Protein AF-A0A972Z3P6-F1 (afdb_monomer)

Nearest PDB structures (foldseek):
  1chm-assembly1_B  TM=3.250E-01  e=3.368E+00  Pseudomonas putida

Radius of gyration: 23.88 Å; Cα contacts (8 Å, |Δi|>4): 661; chains: 1; bounding box: 55×68×72 Å

Structure (mmCIF, N/CA/C/O backbone):
data_AF-A0A972Z3P6-F1
#
_entry.id   AF-A0A972Z3P6-F1
#
loop_
_atom_site.group_PDB
_atom_site.id
_atom_site.type_symbol
_atom_site.label_atom_id
_atom_site.label_alt_id
_atom_site.label_comp_id
_atom_site.label_asym_id
_atom_site.label_entity_id
_atom_site.label_seq_id
_atom_site.pdbx_PDB_ins_code
_atom_site.Cartn_x
_atom_site.Cartn_y
_atom_site.Cartn_z
_atom_site.occupancy
_atom_site.B_iso_or_equiv
_atom_site.auth_seq_id
_atom_site.auth_comp_id
_atom_site.auth_asym_id
_atom_site.auth_atom_id
_atom_site.pdbx_PDB_model_num
ATOM 1 N N . MET A 1 1 ? 24.951 43.234 -1.289 1.00 39.91 1 MET A N 1
ATOM 2 C CA . MET A 1 1 ? 24.750 41.964 -0.562 1.00 39.91 1 MET A CA 1
ATOM 3 C C . MET A 1 1 ? 23.882 41.094 -1.452 1.00 39.91 1 MET A C 1
ATOM 5 O O . MET A 1 1 ? 22.664 41.171 -1.379 1.00 39.91 1 MET A O 1
ATOM 9 N N . ALA A 1 2 ? 24.522 40.443 -2.424 1.00 40.62 2 ALA A N 1
ATOM 10 C CA . ALA A 1 2 ? 23.863 39.602 -3.417 1.00 40.62 2 ALA A CA 1
ATOM 11 C C . ALA A 1 2 ? 23.474 38.277 -2.754 1.00 40.62 2 ALA A C 1
ATOM 13 O O . ALA A 1 2 ? 24.270 37.720 -2.001 1.00 40.62 2 ALA A O 1
ATOM 14 N N . GLY A 1 3 ? 22.236 37.842 -2.977 1.00 42.50 3 GLY A N 1
ATOM 15 C CA . GLY A 1 3 ? 21.664 36.662 -2.341 1.00 42.50 3 GLY A CA 1
ATOM 16 C C . GLY A 1 3 ? 22.318 35.369 -2.820 1.00 42.50 3 GLY A C 1
ATOM 17 O O . GLY A 1 3 ? 22.454 35.136 -4.018 1.00 42.50 3 GLY A O 1
ATOM 18 N N . GLU A 1 4 ? 22.683 34.517 -1.869 1.00 49.44 4 GLU A N 1
ATOM 19 C CA . GLU A 1 4 ? 23.039 33.122 -2.107 1.00 49.44 4 GLU A CA 1
ATOM 20 C C . GLU A 1 4 ? 21.798 32.319 -2.522 1.00 49.44 4 GLU A C 1
ATOM 22 O O . GLU A 1 4 ? 20.982 31.945 -1.681 1.00 49.44 4 GLU A O 1
ATOM 27 N N . ARG A 1 5 ? 21.676 32.022 -3.821 1.00 56.81 5 ARG A N 1
ATOM 28 C CA . ARG A 1 5 ? 21.209 30.725 -4.360 1.00 56.81 5 ARG A CA 1
ATOM 29 C C . ARG A 1 5 ? 21.936 30.496 -5.694 1.00 56.81 5 ARG A C 1
ATOM 31 O O . ARG A 1 5 ? 21.814 31.367 -6.555 1.00 56.81 5 ARG A O 1
ATOM 38 N N . PRO A 1 6 ? 22.747 29.417 -5.842 1.00 51.25 6 PRO A N 1
ATOM 39 C CA . PRO A 1 6 ? 22.268 28.218 -6.559 1.00 51.25 6 PRO A CA 1
ATOM 40 C C . PRO A 1 6 ? 22.951 26.860 -6.192 1.00 51.25 6 PRO A C 1
ATOM 42 O O . PRO A 1 6 ? 23.085 25.995 -7.048 1.00 51.25 6 PRO A O 1
ATOM 45 N N . GLN A 1 7 ? 23.376 26.598 -4.947 1.00 54.03 7 GLN A N 1
ATOM 46 C CA . GLN A 1 7 ? 24.072 25.324 -4.619 1.00 54.03 7 GLN A CA 1
ATOM 47 C C . GLN A 1 7 ? 23.210 24.045 -4.728 1.00 54.03 7 GLN A C 1
ATOM 49 O O . GLN A 1 7 ? 23.734 22.965 -5.001 1.00 54.03 7 GLN A O 1
ATOM 54 N N . LEU A 1 8 ? 21.892 24.139 -4.515 1.00 55.03 8 LEU A N 1
ATOM 55 C CA . LEU A 1 8 ? 20.990 22.976 -4.572 1.00 55.03 8 LEU A CA 1
ATOM 56 C C . LEU A 1 8 ? 20.779 22.459 -6.007 1.00 55.03 8 LEU A C 1
ATOM 58 O O . LEU A 1 8 ? 20.673 21.251 -6.209 1.00 55.03 8 LEU A O 1
ATOM 62 N N . ASP A 1 9 ? 20.774 23.359 -6.991 1.00 66.88 9 ASP A N 1
ATOM 63 C CA . ASP A 1 9 ? 20.541 23.039 -8.405 1.00 66.88 9 ASP A CA 1
ATOM 64 C C . ASP A 1 9 ? 21.767 22.360 -9.046 1.00 66.88 9 ASP A C 1
ATOM 66 O O . ASP A 1 9 ? 21.655 21.363 -9.765 1.00 66.88 9 ASP A O 1
ATOM 70 N N . GLU A 1 10 ? 22.975 22.805 -8.680 1.00 76.50 10 GLU A N 1
ATOM 71 C CA . GLU A 1 10 ? 24.223 22.159 -9.106 1.00 76.50 10 GLU A CA 1
ATOM 72 C C . GLU A 1 10 ? 24.371 20.738 -8.546 1.00 76.50 10 GLU A C 1
ATOM 74 O O . GLU A 1 10 ? 24.819 19.837 -9.257 1.00 76.50 10 GLU A O 1
ATOM 79 N N . SER A 1 11 ? 23.973 20.513 -7.289 1.00 77.38 11 SER A N 1
ATOM 80 C CA . SER A 1 11 ? 24.024 19.189 -6.657 1.00 77.38 11 SER A CA 1
ATOM 81 C C . SER A 1 11 ? 23.070 18.198 -7.334 1.00 77.38 11 SER A C 1
ATOM 83 O O . SER A 1 11 ? 23.480 17.090 -7.692 1.00 77.38 11 SER A O 1
ATOM 85 N N . ALA A 1 12 ? 21.825 18.615 -7.589 1.00 76.75 12 ALA A N 1
ATOM 86 C CA . ALA A 1 12 ? 20.836 17.806 -8.302 1.00 76.75 12 ALA A CA 1
ATOM 87 C C . ALA A 1 12 ? 21.285 17.498 -9.741 1.00 76.75 12 ALA A C 1
ATOM 89 O O . ALA A 1 12 ? 21.251 16.345 -10.175 1.00 76.75 12 ALA A O 1
ATOM 90 N N . THR A 1 13 ? 21.807 18.503 -10.449 1.00 81.88 13 THR A N 1
ATOM 91 C CA . THR A 1 13 ? 22.342 18.340 -11.807 1.00 81.88 13 THR A CA 1
ATOM 92 C C . THR A 1 13 ? 23.542 17.388 -11.835 1.00 81.88 13 THR A C 1
ATOM 94 O O . THR A 1 13 ? 23.641 16.526 -12.711 1.00 81.88 13 THR A O 1
ATOM 97 N N . ARG A 1 14 ? 24.460 17.499 -10.867 1.00 85.69 14 ARG A N 1
ATOM 98 C CA . ARG A 1 14 ? 25.614 16.596 -10.745 1.00 85.69 14 ARG A CA 1
ATOM 99 C C . ARG A 1 14 ? 25.174 15.163 -10.463 1.00 85.69 14 ARG A C 1
ATOM 101 O O . ARG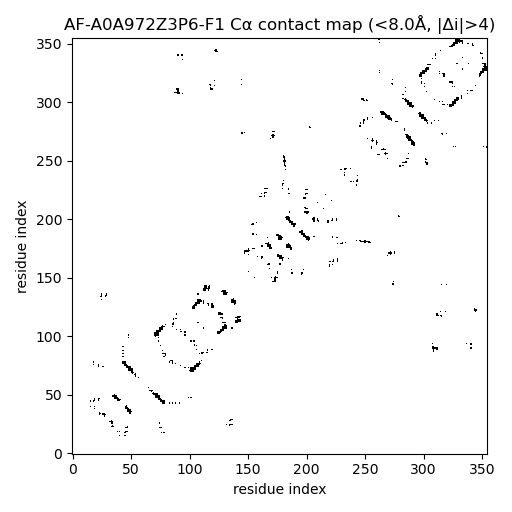 A 1 14 ? 25.709 14.245 -11.078 1.00 85.69 14 ARG A O 1
ATOM 108 N N . ARG A 1 15 ? 24.207 14.973 -9.563 1.00 85.00 15 ARG A N 1
ATOM 109 C CA . ARG A 1 15 ? 23.636 13.660 -9.244 1.00 85.00 15 ARG A CA 1
ATOM 110 C C . ARG A 1 15 ? 23.042 12.998 -10.485 1.00 85.00 15 ARG A C 1
ATOM 112 O O . ARG A 1 15 ? 23.411 11.869 -10.787 1.00 85.00 15 ARG A O 1
ATOM 119 N N . ALA A 1 16 ? 22.194 13.712 -11.224 1.00 83.94 16 ALA A N 1
ATOM 120 C CA . ALA A 1 16 ? 21.568 13.189 -12.436 1.00 83.94 16 ALA A CA 1
ATOM 121 C C . ALA A 1 16 ? 22.610 12.710 -13.464 1.00 83.94 16 ALA A C 1
ATOM 123 O O . ALA A 1 16 ? 22.478 11.620 -14.011 1.00 83.94 16 ALA A O 1
ATOM 124 N N . ARG A 1 17 ? 23.698 13.472 -13.663 1.00 86.75 17 ARG A N 1
ATOM 125 C CA . ARG A 1 17 ? 24.808 13.073 -14.551 1.00 86.75 17 ARG A CA 1
ATOM 126 C C . ARG A 1 17 ? 25.548 11.822 -14.073 1.00 86.75 17 ARG A C 1
ATOM 128 O O . ARG A 1 17 ? 25.978 11.026 -14.899 1.00 86.75 17 ARG A O 1
ATOM 135 N N . LEU A 1 18 ? 25.730 11.655 -12.761 1.00 89.94 18 LEU A N 1
ATOM 136 C CA . LEU A 1 18 ? 26.384 10.466 -12.204 1.00 89.94 18 LEU A CA 1
ATOM 137 C C . LEU A 1 18 ? 25.518 9.216 -12.373 1.00 89.94 18 LEU A C 1
ATOM 139 O O . LEU A 1 18 ? 26.041 8.179 -12.770 1.00 89.94 18 LEU A O 1
ATOM 143 N N . LEU A 1 19 ? 24.213 9.324 -12.118 1.00 89.31 19 LEU A N 1
ATOM 144 C CA . LEU A 1 19 ? 23.270 8.216 -12.296 1.00 89.31 19 LEU A CA 1
ATOM 145 C C . LEU A 1 19 ? 23.137 7.816 -13.764 1.00 89.31 19 LEU A C 1
ATOM 147 O O . LEU A 1 19 ? 23.122 6.629 -14.065 1.00 89.31 19 LEU A O 1
ATOM 151 N N . ASP A 1 20 ? 23.113 8.789 -14.676 1.00 89.12 20 ASP A N 1
ATOM 152 C CA . ASP A 1 20 ? 23.155 8.534 -16.118 1.00 89.12 20 ASP A CA 1
ATOM 153 C C . ASP A 1 20 ? 24.418 7.758 -16.525 1.00 89.12 20 ASP A C 1
ATOM 155 O O . ASP A 1 20 ? 24.330 6.711 -17.167 1.00 89.12 20 ASP A O 1
ATOM 159 N N . ALA A 1 21 ? 25.597 8.225 -16.098 1.00 90.50 21 ALA A N 1
ATOM 160 C CA . ALA A 1 21 ? 26.860 7.555 -16.398 1.00 90.50 21 ALA A CA 1
ATOM 161 C C . ALA A 1 21 ? 26.919 6.135 -15.807 1.00 90.50 21 ALA A C 1
ATOM 163 O O . ALA A 1 21 ? 27.392 5.210 -16.469 1.00 90.50 21 ALA A O 1
ATOM 164 N N . GLN A 1 22 ? 26.419 5.953 -14.581 1.00 91.38 22 GLN A N 1
ATOM 165 C CA . GLN A 1 22 ? 26.345 4.650 -13.925 1.00 91.38 22 GLN A CA 1
ATOM 166 C C . GLN A 1 22 ? 25.412 3.696 -14.676 1.00 91.38 22 GLN A C 1
ATOM 168 O O . GLN A 1 22 ? 25.817 2.580 -14.995 1.00 91.38 22 GLN A O 1
ATOM 173 N N . LEU A 1 23 ? 24.192 4.139 -14.990 1.00 91.69 23 LEU A N 1
ATOM 174 C CA . LEU A 1 23 ? 23.200 3.345 -15.710 1.00 91.69 23 LEU A CA 1
ATOM 175 C C . LEU A 1 23 ? 23.741 2.894 -17.070 1.00 91.69 23 LEU A C 1
ATOM 177 O O . LEU A 1 23 ? 23.714 1.707 -17.378 1.00 91.69 23 LEU A O 1
ATOM 181 N N . ARG A 1 24 ? 24.329 3.807 -17.852 1.00 90.25 24 ARG A N 1
ATOM 182 C CA . ARG A 1 24 ? 24.949 3.461 -19.141 1.00 90.25 24 ARG A CA 1
ATOM 183 C C . ARG A 1 24 ? 26.094 2.473 -18.993 1.00 90.25 24 ARG A C 1
ATOM 185 O O . ARG A 1 24 ? 26.209 1.565 -19.811 1.00 90.25 24 ARG A O 1
ATOM 192 N N . GLY A 1 25 ? 26.932 2.644 -17.971 1.00 91.12 25 GLY A N 1
ATOM 193 C CA . GLY A 1 25 ? 28.027 1.724 -17.678 1.00 91.12 25 GLY A CA 1
ATOM 194 C C . GLY A 1 25 ? 27.530 0.303 -17.408 1.00 91.12 25 GLY A C 1
ATOM 195 O O . GLY A 1 25 ? 28.040 -0.633 -18.015 1.00 91.12 25 GLY A O 1
ATOM 196 N N . LEU A 1 26 ? 26.503 0.162 -16.565 1.00 92.62 26 LEU A N 1
ATOM 197 C CA . LEU A 1 26 ? 25.895 -1.128 -16.224 1.00 92.62 26 LEU A CA 1
ATOM 198 C C . LEU A 1 26 ? 25.229 -1.792 -17.434 1.00 92.62 26 LEU A C 1
ATOM 200 O O . LEU A 1 26 ? 25.481 -2.964 -17.695 1.00 92.62 26 LEU A O 1
ATOM 204 N N . ILE A 1 27 ? 24.439 -1.041 -18.210 1.00 90.88 27 ILE A N 1
ATOM 205 C CA . ILE A 1 27 ? 23.803 -1.567 -19.428 1.00 90.88 27 ILE A CA 1
ATOM 206 C C . ILE A 1 27 ? 24.867 -2.023 -20.430 1.00 90.88 27 ILE A C 1
ATOM 208 O O . ILE A 1 27 ? 24.743 -3.097 -21.018 1.00 90.88 27 ILE A O 1
ATOM 212 N N . SER A 1 28 ? 25.911 -1.211 -20.629 1.00 89.62 28 SER A N 1
ATOM 213 C CA . SER A 1 28 ? 26.935 -1.508 -21.632 1.00 89.62 28 SER A CA 1
ATOM 214 C C . SER A 1 28 ? 27.719 -2.770 -21.290 1.00 89.62 28 SER A C 1
ATOM 216 O O . SER A 1 28 ? 28.002 -3.574 -22.174 1.00 89.62 28 SER A O 1
ATOM 218 N N . GLU A 1 29 ? 28.053 -2.954 -20.010 1.00 90.56 29 GLU A N 1
ATOM 219 C CA . GLU A 1 29 ? 28.710 -4.171 -19.534 1.00 90.56 29 GLU A CA 1
ATOM 220 C C . GLU A 1 29 ? 27.790 -5.387 -19.696 1.00 90.56 29 GLU A C 1
ATOM 222 O O . GLU A 1 29 ? 28.199 -6.396 -20.262 1.00 90.56 29 GLU A O 1
ATOM 227 N N . HIS A 1 30 ? 26.526 -5.264 -19.278 1.00 89.75 30 HIS A N 1
ATOM 228 C CA . HIS A 1 30 ? 25.556 -6.355 -19.324 1.00 89.75 30 HIS A CA 1
ATOM 229 C C . HIS A 1 30 ? 25.253 -6.831 -20.755 1.00 89.75 30 HIS A C 1
ATOM 231 O O . HIS A 1 30 ? 25.181 -8.033 -21.001 1.00 89.75 30 HIS A O 1
ATOM 237 N N . ARG A 1 31 ? 25.118 -5.911 -21.723 1.00 85.62 31 ARG A N 1
ATOM 238 C CA . ARG A 1 31 ? 24.868 -6.258 -23.138 1.00 85.62 31 ARG A CA 1
ATOM 239 C C . ARG A 1 31 ? 26.145 -6.566 -23.930 1.00 85.62 31 ARG A C 1
ATOM 241 O O . ARG A 1 31 ? 26.072 -7.128 -25.025 1.00 85.62 31 ARG A O 1
ATOM 248 N N . GLY A 1 32 ? 27.311 -6.178 -23.411 1.00 84.00 32 GLY A N 1
ATOM 249 C CA . GLY A 1 32 ? 28.595 -6.258 -24.111 1.00 84.00 32 GLY A CA 1
ATOM 250 C C . GLY A 1 32 ? 28.754 -5.255 -25.265 1.00 84.00 32 GLY A C 1
ATOM 251 O O . GLY A 1 32 ? 29.670 -5.404 -26.073 1.00 84.00 32 GLY A O 1
ATOM 252 N N . VAL A 1 33 ? 27.877 -4.248 -25.366 1.00 82.00 33 VAL A N 1
ATOM 253 C CA . VAL A 1 33 ? 27.903 -3.187 -26.392 1.00 82.00 33 VAL A CA 1
ATOM 254 C C . VAL A 1 33 ? 27.601 -1.821 -25.765 1.00 82.00 33 VAL A C 1
ATOM 256 O O . VAL A 1 33 ? 26.836 -1.765 -24.806 1.00 82.00 33 VAL A O 1
ATOM 259 N N . PRO A 1 34 ? 28.163 -0.705 -26.270 1.00 80.81 34 PRO A N 1
ATOM 260 C CA . PRO A 1 34 ? 27.902 0.621 -25.709 1.00 80.81 34 PRO A CA 1
ATOM 261 C C . PRO A 1 34 ? 26.415 1.008 -25.728 1.00 80.81 34 PRO A C 1
ATOM 263 O O . PRO A 1 34 ? 25.757 0.957 -26.764 1.00 80.81 34 PRO A O 1
ATOM 266 N N . ALA A 1 35 ? 25.897 1.470 -24.590 1.00 81.38 35 ALA A N 1
ATOM 267 C CA . ALA A 1 35 ? 24.542 2.001 -24.461 1.00 81.38 35 ALA A CA 1
ATOM 268 C C . ALA A 1 35 ? 24.465 3.467 -24.940 1.00 81.38 35 ALA A C 1
ATOM 270 O O . ALA A 1 35 ? 24.381 4.412 -24.143 1.00 81.38 35 ALA A O 1
ATOM 271 N N . GLU A 1 36 ? 24.501 3.668 -26.259 1.00 70.12 36 GLU A N 1
ATOM 272 C CA . GLU A 1 36 ? 24.372 4.981 -26.912 1.00 70.12 36 GLU A CA 1
ATOM 273 C C . GLU A 1 36 ? 22.898 5.357 -27.141 1.00 70.12 36 GLU A C 1
ATOM 275 O O . GLU A 1 36 ? 22.385 5.385 -28.253 1.00 70.12 36 GLU A O 1
ATOM 280 N N . ALA A 1 37 ? 22.196 5.631 -26.043 1.00 74.75 37 ALA A N 1
ATOM 281 C CA . ALA A 1 37 ? 20.757 5.905 -26.026 1.00 74.75 37 ALA A CA 1
ATOM 282 C C . ALA A 1 37 ? 20.406 7.292 -25.462 1.00 74.75 37 ALA A C 1
ATOM 284 O O . ALA A 1 37 ? 21.219 7.906 -24.772 1.00 74.75 37 ALA A O 1
ATOM 285 N N . ALA A 1 38 ? 19.188 7.790 -25.684 1.00 71.88 38 ALA A N 1
ATOM 286 C CA . ALA A 1 38 ? 18.703 8.966 -24.960 1.00 71.88 38 ALA A CA 1
ATOM 287 C C . ALA A 1 38 ? 18.401 8.593 -23.499 1.00 71.88 38 ALA A C 1
ATOM 289 O O . ALA A 1 38 ? 17.777 7.565 -23.230 1.00 71.88 38 ALA A O 1
ATOM 290 N N . SER A 1 39 ? 18.845 9.430 -22.560 1.00 79.25 39 SER A N 1
ATOM 291 C CA . SER A 1 39 ? 18.509 9.291 -21.145 1.00 79.25 39 SER A CA 1
ATOM 292 C C . SER A 1 39 ? 17.610 10.416 -20.665 1.00 79.25 39 SER A C 1
ATOM 294 O O . SER A 1 39 ? 17.632 11.530 -21.192 1.00 79.25 39 SER A O 1
ATOM 296 N N . ALA A 1 40 ? 16.819 10.112 -19.644 1.00 80.81 40 ALA A N 1
ATOM 297 C CA . ALA A 1 40 ? 15.959 11.053 -18.957 1.00 80.81 40 ALA A CA 1
ATOM 298 C C . ALA A 1 40 ? 16.226 10.984 -17.444 1.00 80.81 40 ALA A C 1
ATOM 300 O O . ALA A 1 40 ? 16.273 9.887 -16.878 1.00 80.81 40 ALA A O 1
ATOM 301 N N . PRO A 1 41 ? 16.383 12.130 -16.758 1.00 80.81 41 PRO A N 1
ATOM 302 C CA . PRO A 1 41 ? 16.349 12.146 -15.304 1.00 80.81 41 PRO A CA 1
ATOM 303 C C . PRO A 1 41 ? 14.935 11.800 -14.823 1.00 80.81 41 PRO A C 1
ATOM 305 O O . PRO A 1 41 ? 13.947 12.300 -15.365 1.00 80.81 41 PRO A O 1
ATOM 308 N N . LEU A 1 42 ? 14.842 10.970 -13.787 1.00 80.00 42 LEU A N 1
ATOM 309 C CA . LEU A 1 42 ? 13.588 10.577 -13.155 1.00 80.00 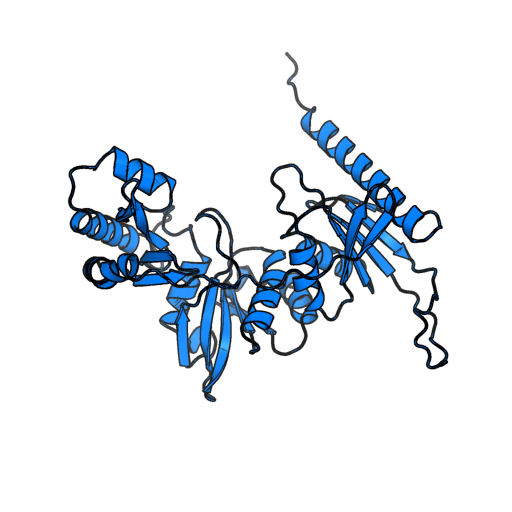42 LEU A CA 1
ATOM 310 C C . LEU A 1 42 ? 13.589 11.030 -11.687 1.00 80.00 42 LEU A C 1
ATOM 312 O O . LEU A 1 42 ? 14.643 11.056 -11.056 1.00 80.00 42 LEU A O 1
ATOM 316 N N . PRO A 1 43 ? 12.424 11.331 -11.085 1.00 76.25 43 PRO A N 1
ATOM 317 C CA . PRO A 1 43 ? 12.347 11.591 -9.643 1.00 76.25 43 PRO A CA 1
ATOM 318 C C . PRO A 1 43 ? 12.873 10.430 -8.784 1.00 76.25 43 PRO A C 1
ATOM 320 O O . PRO A 1 43 ? 13.318 10.647 -7.664 1.00 76.25 43 PRO A O 1
ATOM 323 N N . ILE A 1 44 ? 12.818 9.212 -9.331 1.00 76.50 44 ILE A N 1
ATOM 324 C CA . ILE A 1 44 ? 13.240 7.952 -8.706 1.00 76.50 44 ILE A CA 1
ATOM 325 C C . ILE A 1 44 ? 14.672 7.522 -9.087 1.00 76.50 44 ILE A C 1
ATOM 327 O O . ILE A 1 44 ? 15.130 6.473 -8.640 1.00 76.50 44 ILE A O 1
ATOM 331 N N . GLY A 1 45 ? 15.371 8.291 -9.934 1.00 81.75 45 GLY A N 1
ATOM 332 C CA . GLY A 1 45 ? 16.717 7.961 -10.409 1.00 81.75 45 GLY A CA 1
ATOM 333 C C . GLY A 1 45 ? 16.975 8.379 -11.859 1.00 81.75 45 GLY A C 1
ATOM 334 O O . GLY A 1 45 ? 16.782 9.538 -12.227 1.00 81.75 45 GLY A O 1
ATOM 335 N N . ALA A 1 46 ? 17.434 7.454 -12.701 1.00 76.81 46 ALA A N 1
ATOM 336 C CA . ALA A 1 46 ? 17.707 7.715 -14.119 1.00 76.81 46 ALA A CA 1
ATOM 337 C C . ALA A 1 46 ? 17.073 6.646 -15.013 1.00 76.81 46 ALA A C 1
ATOM 339 O O . ALA A 1 46 ? 17.043 5.476 -14.643 1.00 76.81 46 ALA A O 1
ATOM 340 N N . GLY A 1 47 ? 16.580 7.054 -16.184 1.00 81.12 47 GLY A N 1
ATOM 341 C CA . GLY A 1 47 ? 16.012 6.168 -17.200 1.00 81.12 47 GLY A CA 1
ATOM 342 C C . GLY A 1 47 ? 16.739 6.302 -18.536 1.00 81.12 47 GLY A C 1
ATOM 343 O O . GLY A 1 47 ? 17.123 7.406 -18.923 1.00 81.12 47 GLY A O 1
ATOM 344 N N . VAL A 1 48 ? 16.925 5.195 -19.250 1.00 82.12 48 VAL A N 1
ATOM 345 C CA . VAL A 1 48 ? 17.531 5.126 -20.589 1.00 82.12 48 VAL A CA 1
ATOM 346 C C . VAL A 1 48 ? 16.671 4.226 -21.476 1.00 82.12 48 VAL A C 1
ATOM 348 O O . VAL A 1 48 ? 16.279 3.144 -21.046 1.00 82.12 48 VAL A O 1
ATOM 351 N N . ILE A 1 49 ? 16.380 4.664 -22.706 1.00 81.88 49 ILE A N 1
ATOM 352 C CA . ILE A 1 49 ? 15.701 3.834 -23.717 1.00 81.88 49 ILE A CA 1
ATOM 353 C C . ILE A 1 49 ? 16.719 3.310 -24.706 1.00 81.88 49 ILE A C 1
ATOM 355 O O . ILE A 1 49 ? 17.267 4.083 -25.490 1.00 81.88 49 ILE A O 1
ATOM 359 N N . VAL A 1 50 ? 16.944 2.002 -24.692 1.00 76.06 50 VAL A N 1
ATOM 360 C CA . VAL A 1 50 ? 17.852 1.350 -25.632 1.00 76.06 50 VAL A CA 1
ATOM 361 C C . VAL A 1 50 ? 17.015 0.593 -26.652 1.00 76.06 50 VAL A C 1
ATOM 363 O O . VAL A 1 50 ? 16.202 -0.251 -26.283 1.00 76.06 50 VAL A O 1
ATOM 366 N N . ALA A 1 51 ? 17.203 0.893 -27.937 1.00 66.31 51 ALA A N 1
ATOM 367 C CA . ALA A 1 51 ? 16.644 0.054 -28.990 1.00 66.31 51 ALA A CA 1
ATOM 368 C C . ALA A 1 51 ? 17.228 -1.360 -28.845 1.00 66.31 51 ALA A C 1
ATOM 370 O O . ALA A 1 51 ? 18.435 -1.527 -28.614 1.00 66.31 51 ALA A O 1
ATOM 371 N N . SER A 1 52 ? 16.390 -2.387 -28.916 1.00 61.22 52 SER A N 1
ATOM 372 C CA . SER A 1 52 ? 16.905 -3.743 -28.983 1.00 61.22 52 SER A CA 1
ATOM 373 C C . SER A 1 52 ? 17.450 -3.975 -30.393 1.00 61.22 52 SER A C 1
ATOM 375 O O . SER A 1 52 ? 16.703 -4.289 -31.307 1.00 61.22 52 SER A O 1
ATOM 377 N N . ASP A 1 53 ? 18.767 -3.858 -30.573 1.00 54.16 53 ASP A N 1
ATOM 378 C CA . ASP A 1 53 ? 19.443 -4.433 -31.754 1.00 54.16 53 ASP A CA 1
ATOM 379 C C . ASP A 1 53 ? 19.538 -5.973 -31.671 1.00 54.16 53 ASP A C 1
ATOM 381 O O . ASP A 1 53 ? 20.013 -6.639 -32.590 1.00 54.16 53 ASP A O 1
ATOM 385 N N . ASP A 1 54 ? 19.102 -6.562 -30.555 1.00 46.16 54 ASP A N 1
ATOM 386 C CA . ASP A 1 54 ? 19.256 -7.979 -30.278 1.00 46.16 54 ASP A CA 1
ATOM 387 C C . ASP A 1 54 ? 17.976 -8.741 -30.635 1.00 46.16 54 ASP A C 1
ATOM 389 O O . ASP A 1 54 ? 17.144 -9.033 -29.781 1.00 46.16 54 ASP A O 1
ATOM 393 N N . GLY A 1 55 ? 17.919 -9.223 -31.877 1.00 44.09 55 GLY A N 1
ATOM 394 C CA . GLY A 1 55 ? 17.315 -10.522 -32.191 1.00 44.09 55 GLY A CA 1
ATOM 395 C C . GLY A 1 55 ? 18.074 -11.676 -31.514 1.00 44.09 55 GLY A C 1
ATOM 396 O O . GLY A 1 55 ? 18.450 -12.644 -32.170 1.00 44.09 55 GLY A O 1
ATOM 397 N N . ARG A 1 56 ? 18.379 -11.556 -30.214 1.00 42.06 56 ARG A N 1
ATOM 398 C CA . ARG A 1 56 ? 18.917 -12.650 -29.411 1.00 42.06 56 ARG A CA 1
ATOM 399 C C . ARG A 1 56 ? 17.754 -13.335 -28.731 1.00 42.06 56 ARG A C 1
ATOM 401 O O . ARG A 1 56 ? 17.330 -12.960 -27.641 1.00 42.06 56 ARG A O 1
ATOM 408 N N . ASP A 1 57 ? 17.295 -14.371 -29.415 1.00 39.84 57 ASP A N 1
ATOM 409 C CA . ASP A 1 57 ? 16.631 -15.514 -28.822 1.00 39.84 57 ASP A CA 1
ATOM 410 C C . ASP A 1 57 ? 17.269 -15.847 -27.468 1.00 39.84 57 ASP A C 1
ATOM 412 O O . ASP A 1 57 ? 18.409 -16.316 -27.390 1.00 39.84 57 ASP A O 1
ATOM 416 N N . PHE A 1 58 ? 16.507 -15.702 -26.386 1.00 41.03 58 PHE A N 1
ATOM 417 C CA . PHE A 1 58 ? 16.613 -16.712 -25.346 1.00 41.03 58 PHE A CA 1
ATOM 418 C C . PHE A 1 58 ? 16.158 -17.998 -26.021 1.00 41.03 58 PHE A C 1
ATOM 420 O O . PHE A 1 58 ? 14.960 -18.205 -26.204 1.00 41.03 58 PHE A O 1
ATOM 427 N N . ALA A 1 59 ? 17.113 -18.797 -26.495 1.00 36.41 59 ALA A N 1
ATOM 428 C CA . ALA A 1 59 ? 16.829 -20.061 -27.145 1.00 36.41 59 ALA A CA 1
ATOM 429 C C . ALA A 1 59 ? 15.912 -20.888 -26.233 1.00 36.41 59 ALA A C 1
ATOM 431 O O . ALA A 1 59 ? 16.348 -21.463 -25.237 1.00 36.41 59 ALA A O 1
ATOM 432 N N . SER A 1 60 ? 14.625 -20.937 -26.575 1.00 40.00 60 SER A N 1
ATOM 433 C CA . SER A 1 60 ? 13.831 -22.115 -26.277 1.00 40.00 60 SER A CA 1
ATOM 434 C C . SER A 1 60 ? 14.416 -23.226 -27.145 1.00 40.00 60 SER A C 1
ATOM 436 O O . SER A 1 60 ? 14.650 -23.027 -28.338 1.00 40.00 60 SER A O 1
ATOM 438 N N . ASP A 1 61 ? 14.698 -24.379 -26.548 1.00 41.94 61 ASP A N 1
ATOM 439 C CA . ASP A 1 61 ? 15.340 -25.549 -27.176 1.00 41.94 61 ASP A CA 1
ATOM 440 C C . ASP A 1 61 ? 14.515 -26.164 -28.342 1.00 41.94 61 ASP A C 1
ATOM 442 O O . ASP A 1 61 ? 14.819 -27.240 -28.844 1.00 41.94 61 ASP A O 1
ATOM 446 N N . ASP A 1 62 ? 13.463 -25.476 -28.799 1.00 44.59 62 ASP A N 1
ATOM 447 C CA . ASP A 1 62 ? 12.421 -25.978 -29.698 1.00 44.59 62 ASP A CA 1
ATOM 448 C C . ASP A 1 62 ? 12.480 -25.413 -31.132 1.00 44.59 62 ASP A C 1
ATOM 450 O O . ASP A 1 62 ? 11.587 -25.685 -31.938 1.00 44.59 62 ASP A O 1
ATOM 454 N N . GLY A 1 63 ? 13.537 -24.676 -31.495 1.00 38.34 63 GLY A N 1
ATOM 455 C CA . GLY A 1 63 ? 13.932 -24.462 -32.897 1.00 38.34 63 GLY A CA 1
ATOM 456 C C . GLY A 1 63 ? 12.846 -23.910 -33.833 1.00 38.34 63 GLY A C 1
ATOM 457 O O . GLY A 1 63 ? 12.718 -24.382 -34.966 1.00 38.34 63 GLY A O 1
ATOM 458 N N . ARG A 1 64 ? 12.056 -22.927 -33.389 1.00 38.69 64 ARG A N 1
ATOM 459 C CA . ARG A 1 64 ? 11.126 -22.186 -34.259 1.00 38.69 64 ARG A CA 1
ATOM 460 C C . ARG A 1 64 ? 11.690 -20.803 -34.558 1.00 38.69 64 ARG A C 1
ATOM 462 O O . ARG A 1 64 ? 12.097 -20.119 -33.631 1.00 38.69 64 ARG A O 1
ATOM 469 N N . ASP A 1 65 ? 11.673 -20.416 -35.835 1.00 35.06 65 ASP A N 1
ATOM 470 C CA . ASP A 1 65 ? 12.003 -19.065 -36.304 1.00 35.06 65 ASP A CA 1
ATOM 471 C C . ASP A 1 65 ? 11.246 -18.011 -35.479 1.00 35.06 65 ASP A C 1
ATOM 473 O O . ASP A 1 65 ? 10.011 -17.950 -35.520 1.00 35.06 65 ASP A O 1
ATOM 477 N N . VAL A 1 66 ? 11.987 -17.186 -34.739 1.00 42.78 66 VAL A N 1
ATOM 478 C CA . VAL A 1 66 ? 11.460 -16.039 -33.996 1.00 42.78 66 VAL A CA 1
ATOM 479 C C . VAL A 1 66 ? 11.664 -14.797 -34.858 1.00 42.78 66 VAL A C 1
ATOM 481 O O . VAL A 1 66 ? 12.765 -14.506 -35.322 1.00 42.78 66 VAL A O 1
ATOM 484 N N . ALA A 1 67 ? 10.574 -14.083 -35.132 1.00 39.66 67 ALA A N 1
ATOM 485 C CA . ALA A 1 67 ? 10.635 -12.786 -35.790 1.00 39.66 67 ALA A CA 1
ATOM 486 C C . ALA A 1 67 ? 11.490 -11.830 -34.942 1.00 39.66 67 ALA A C 1
ATOM 488 O O . ALA A 1 67 ? 11.316 -11.775 -33.728 1.00 39.66 67 ALA A O 1
ATOM 489 N N . SER A 1 68 ? 12.395 -11.080 -35.575 1.00 45.25 68 SER A N 1
ATOM 490 C CA . SER A 1 68 ? 13.132 -10.000 -34.921 1.00 45.25 68 SER A CA 1
ATOM 491 C C . SER A 1 68 ? 12.133 -8.970 -34.392 1.00 45.25 68 SER A C 1
ATOM 493 O O . SER A 1 68 ? 11.521 -8.246 -35.179 1.00 45.25 68 SER A O 1
ATOM 495 N N . ASP A 1 69 ? 11.924 -8.956 -33.081 1.00 49.41 69 ASP A N 1
ATOM 496 C CA . ASP A 1 69 ? 11.135 -7.927 -32.419 1.00 49.41 69 ASP A CA 1
ATOM 497 C C . ASP A 1 69 ? 12.009 -6.667 -32.343 1.00 49.41 69 ASP A C 1
ATOM 499 O O . ASP A 1 69 ? 13.050 -6.674 -31.682 1.00 49.41 69 ASP A O 1
ATOM 503 N N . ASP A 1 70 ? 11.622 -5.600 -33.050 1.00 56.25 70 ASP A N 1
ATOM 504 C CA . ASP A 1 70 ? 12.227 -4.258 -32.950 1.00 56.25 70 ASP A CA 1
ATOM 505 C C . ASP A 1 70 ? 11.816 -3.610 -31.608 1.00 56.25 70 ASP A C 1
ATOM 507 O O . ASP A 1 70 ? 11.231 -2.523 -31.545 1.00 56.25 70 ASP A O 1
ATOM 511 N N . GLY A 1 71 ? 12.052 -4.331 -30.516 1.00 67.50 71 GLY A N 1
ATOM 512 C CA . GLY A 1 71 ? 11.690 -3.956 -29.164 1.00 67.50 71 GLY A CA 1
ATOM 513 C C . GLY A 1 71 ? 12.436 -2.720 -28.664 1.00 67.50 71 GLY A C 1
ATOM 514 O O . GLY A 1 71 ? 13.507 -2.321 -29.132 1.00 67.50 71 GLY A O 1
ATOM 515 N N . ARG A 1 72 ? 11.855 -2.069 -27.661 1.00 85.12 72 ARG A N 1
ATOM 516 C CA . ARG A 1 72 ? 12.502 -0.973 -26.936 1.00 85.12 72 ARG A CA 1
ATOM 517 C C . ARG A 1 72 ? 12.650 -1.392 -25.491 1.00 85.12 72 ARG A C 1
ATOM 519 O O . ARG A 1 72 ? 11.654 -1.482 -24.773 1.00 85.12 72 ARG A O 1
ATOM 526 N N . ASP A 1 73 ? 13.891 -1.594 -25.070 1.00 90.12 73 ASP A N 1
ATOM 527 C CA . ASP A 1 73 ? 14.197 -1.898 -23.683 1.00 90.12 73 ASP A CA 1
ATOM 528 C C . ASP A 1 73 ? 14.291 -0.595 -22.894 1.00 90.12 73 ASP A C 1
ATOM 530 O O . ASP A 1 73 ? 15.203 0.224 -23.077 1.00 90.12 73 ASP A O 1
ATOM 534 N N . ALA A 1 74 ? 13.351 -0.417 -21.973 1.00 92.94 74 ALA A N 1
ATOM 535 C CA . ALA A 1 74 ? 13.444 0.601 -20.948 1.00 92.94 74 ALA A CA 1
ATOM 536 C C . ALA A 1 74 ? 14.353 0.110 -19.824 1.00 92.94 74 ALA A C 1
ATOM 538 O O . ALA A 1 74 ? 14.122 -0.949 -19.255 1.00 92.94 74 ALA A O 1
ATOM 539 N N . TRP A 1 75 ? 15.370 0.891 -19.474 1.00 95.00 75 TRP A N 1
ATOM 540 C CA . TRP A 1 75 ? 16.248 0.620 -18.340 1.00 95.00 75 TRP A CA 1
ATOM 541 C C . TRP A 1 75 ? 16.138 1.750 -17.326 1.00 95.00 75 TRP A C 1
ATOM 543 O O . TRP A 1 75 ? 16.324 2.915 -17.677 1.00 95.00 75 TRP A O 1
ATOM 553 N N . VAL A 1 76 ? 15.856 1.417 -16.070 1.00 94.69 76 VAL A N 1
ATOM 554 C CA . VAL A 1 76 ? 15.721 2.376 -14.970 1.00 94.69 76 VAL A CA 1
ATOM 555 C C . VAL A 1 76 ? 16.668 1.995 -13.840 1.00 94.69 76 VAL A C 1
ATOM 557 O O . VAL A 1 76 ? 16.573 0.906 -13.284 1.00 94.69 76 VAL A O 1
ATOM 560 N N . LEU A 1 77 ? 17.567 2.908 -13.473 1.00 93.75 77 LEU A N 1
ATOM 561 C CA . LEU A 1 77 ? 18.351 2.818 -12.244 1.00 93.75 77 LEU A CA 1
ATOM 562 C C . LEU A 1 77 ? 17.588 3.525 -11.130 1.00 93.75 77 LEU A C 1
ATOM 564 O O . LEU A 1 77 ? 17.415 4.745 -11.184 1.00 93.75 77 LEU A O 1
ATOM 568 N N . VAL A 1 78 ? 17.171 2.761 -10.123 1.00 91.31 78 VAL A N 1
ATOM 569 C CA . VAL A 1 78 ? 16.540 3.292 -8.916 1.00 91.31 78 VAL A CA 1
ATOM 570 C C . VAL A 1 78 ? 1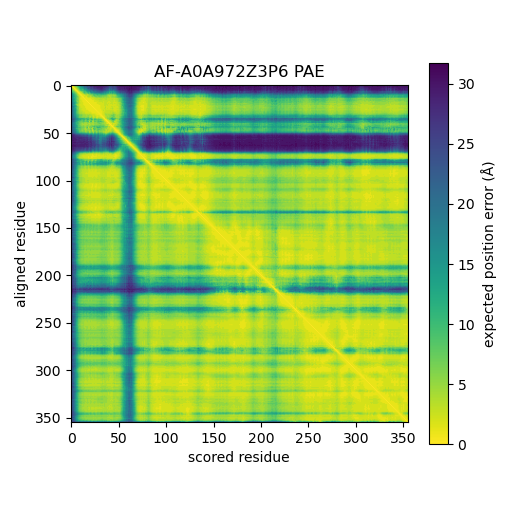7.628 3.742 -7.961 1.00 91.31 78 VAL A C 1
ATOM 572 O O . VAL A 1 78 ? 18.504 2.966 -7.571 1.00 91.31 78 VAL A O 1
ATOM 575 N N . ASP A 1 79 ? 17.578 5.014 -7.588 1.00 82.56 79 ASP A N 1
ATOM 576 C CA . ASP A 1 79 ? 18.493 5.561 -6.604 1.00 82.56 79 ASP A CA 1
ATOM 577 C C . ASP A 1 79 ? 17.850 5.560 -5.204 1.00 82.56 79 ASP A C 1
ATOM 579 O O . ASP A 1 79 ? 16.653 5.778 -5.034 1.00 82.56 79 ASP A O 1
ATOM 583 N N . GLY A 1 80 ? 18.645 5.246 -4.181 1.00 69.81 80 GLY A N 1
ATOM 584 C CA . GLY A 1 80 ? 18.175 5.144 -2.797 1.00 69.81 80 GLY A CA 1
ATOM 585 C C . GLY A 1 80 ? 18.484 6.364 -1.929 1.00 69.81 80 GLY A C 1
ATOM 586 O O . GLY A 1 80 ? 18.530 6.216 -0.710 1.00 69.81 80 GLY A O 1
ATOM 587 N N . HIS A 1 81 ? 18.781 7.550 -2.489 1.00 69.06 81 HIS A N 1
ATOM 588 C CA . HIS A 1 81 ? 19.071 8.716 -1.628 1.00 69.06 81 HIS A CA 1
ATOM 589 C C . HIS A 1 81 ? 17.895 9.687 -1.491 1.00 69.06 81 HIS A C 1
ATOM 591 O O . HIS A 1 81 ? 16.921 9.650 -2.226 1.00 69.06 81 HIS A O 1
ATOM 597 N N . GLY A 1 82 ? 18.031 10.628 -0.548 1.00 58.75 82 GLY A N 1
ATOM 598 C CA . GLY A 1 82 ? 17.119 11.763 -0.410 1.00 58.75 82 GLY A CA 1
ATOM 599 C C . GLY A 1 82 ? 15.786 11.418 0.252 1.00 58.75 82 GLY A C 1
ATOM 600 O O . GLY A 1 82 ? 14.841 12.183 0.113 1.00 58.75 82 GLY A O 1
ATOM 601 N N . GLY A 1 83 ? 15.702 10.284 0.957 1.00 60.72 83 GLY A N 1
ATOM 602 C CA . GLY A 1 83 ? 14.440 9.786 1.512 1.00 60.72 83 GLY A CA 1
ATOM 603 C C . GLY A 1 83 ? 13.540 9.109 0.473 1.00 60.72 83 GLY A C 1
ATOM 604 O O . GLY A 1 83 ? 12.380 8.834 0.777 1.00 60.72 83 GLY A O 1
ATOM 605 N N . ALA A 1 84 ? 14.060 8.839 -0.733 1.00 66.75 84 ALA A N 1
ATOM 606 C CA . ALA A 1 84 ? 13.405 7.972 -1.703 1.00 66.75 84 ALA A CA 1
ATOM 607 C C . ALA A 1 84 ? 13.155 6.586 -1.091 1.00 66.75 84 ALA A C 1
ATOM 609 O O . ALA A 1 84 ? 13.936 6.111 -0.264 1.00 66.75 84 ALA A O 1
ATOM 610 N N . ARG A 1 85 ? 12.054 5.952 -1.500 1.00 79.56 85 ARG A N 1
ATOM 611 C CA . ARG A 1 85 ? 11.675 4.597 -1.089 1.00 79.56 85 ARG A CA 1
ATOM 612 C C . ARG A 1 85 ? 11.789 3.690 -2.309 1.00 79.56 85 ARG A C 1
ATOM 614 O O . ARG A 1 85 ? 10.870 3.699 -3.123 1.00 79.56 85 ARG A O 1
ATOM 621 N N . PRO A 1 86 ? 12.891 2.950 -2.478 1.00 84.81 86 PRO A N 1
ATOM 622 C CA . PRO A 1 86 ? 13.140 2.182 -3.697 1.00 84.81 86 PRO A CA 1
ATOM 623 C C . PRO A 1 86 ? 12.057 1.144 -4.003 1.00 84.81 86 PRO A C 1
ATOM 625 O O . PRO A 1 86 ? 11.692 0.987 -5.164 1.00 84.81 86 PRO A O 1
ATOM 628 N N . ALA A 1 87 ? 11.430 0.546 -2.983 1.00 87.69 87 ALA A N 1
ATOM 629 C CA . ALA A 1 87 ? 10.236 -0.298 -3.142 1.00 87.69 87 ALA A CA 1
ATOM 630 C C . ALA A 1 87 ? 9.030 0.391 -3.834 1.00 87.69 87 ALA A C 1
ATOM 632 O O . ALA A 1 87 ? 8.112 -0.289 -4.297 1.00 87.69 87 ALA A O 1
ATOM 633 N N . ARG A 1 88 ? 9.015 1.731 -3.888 1.00 89.81 88 ARG A N 1
ATOM 634 C CA . ARG A 1 88 ? 8.024 2.598 -4.551 1.00 89.81 88 ARG A CA 1
ATOM 635 C C . ARG A 1 88 ? 8.615 3.267 -5.801 1.00 89.81 88 ARG A C 1
ATOM 637 O O . ARG A 1 88 ? 8.499 4.471 -6.007 1.00 89.81 88 ARG A O 1
ATOM 644 N N . ALA A 1 89 ? 9.379 2.514 -6.584 1.00 91.62 89 ALA A N 1
ATOM 645 C CA . ALA A 1 89 ? 9.907 2.989 -7.862 1.00 91.62 89 ALA A CA 1
ATOM 646 C C . ALA A 1 89 ? 9.240 2.312 -9.067 1.00 91.62 89 ALA A C 1
ATOM 648 O O . ALA A 1 89 ? 9.340 2.818 -10.184 1.00 91.62 89 ALA A O 1
ATOM 649 N N . LEU A 1 90 ? 8.544 1.190 -8.855 1.00 94.81 90 LEU A N 1
ATOM 650 C CA . LEU A 1 90 ? 7.984 0.383 -9.936 1.00 94.81 90 LEU A CA 1
ATOM 651 C C . LEU A 1 90 ? 6.870 1.123 -10.683 1.00 94.81 90 LEU A C 1
ATOM 653 O O . LEU A 1 90 ? 6.888 1.161 -11.908 1.00 94.81 90 LEU A O 1
ATOM 657 N N . GLY A 1 91 ? 5.940 1.761 -9.972 1.00 94.81 91 GLY A N 1
ATOM 658 C CA . GLY A 1 91 ? 4.834 2.498 -10.585 1.00 94.81 91 GLY A CA 1
ATOM 659 C C . GLY A 1 91 ? 5.303 3.630 -11.508 1.00 94.81 91 GLY A C 1
ATOM 660 O O . GLY A 1 91 ? 4.937 3.659 -12.686 1.00 94.81 91 GLY A O 1
ATOM 661 N N . PRO A 1 92 ? 6.163 4.550 -11.027 1.00 93.38 92 PRO A N 1
ATOM 662 C CA . PRO A 1 92 ? 6.755 5.581 -11.873 1.00 93.38 92 PRO A CA 1
ATOM 663 C C . PRO A 1 92 ? 7.601 5.029 -13.030 1.00 93.38 92 PRO A C 1
ATOM 665 O O . PRO A 1 92 ? 7.560 5.602 -14.121 1.00 93.38 92 PRO A O 1
ATOM 668 N N . ALA A 1 93 ? 8.341 3.932 -12.823 1.00 94.56 93 ALA A N 1
ATOM 669 C CA . ALA A 1 93 ? 9.131 3.291 -13.876 1.00 94.56 93 ALA A CA 1
ATOM 670 C C . ALA A 1 93 ? 8.242 2.710 -14.987 1.00 94.56 93 ALA A C 1
ATOM 672 O O . ALA A 1 93 ? 8.511 2.956 -16.161 1.00 94.56 93 ALA A O 1
ATOM 673 N N . LEU A 1 94 ? 7.147 2.030 -14.630 1.00 96.00 94 LEU A N 1
ATOM 674 C CA . LEU A 1 94 ? 6.136 1.541 -15.573 1.00 96.00 94 LEU A CA 1
ATOM 675 C C . LEU A 1 94 ? 5.488 2.697 -16.341 1.00 96.00 94 LEU A C 1
ATOM 677 O O . LEU A 1 94 ? 5.442 2.677 -17.568 1.00 96.00 94 LEU A O 1
ATOM 681 N N . ALA A 1 95 ? 5.054 3.748 -15.639 1.00 94.62 95 ALA A N 1
ATOM 682 C CA . ALA A 1 95 ? 4.430 4.912 -16.269 1.00 94.62 95 ALA A CA 1
ATOM 683 C C . ALA A 1 95 ? 5.370 5.607 -17.263 1.00 94.62 95 ALA A C 1
ATOM 685 O O . ALA A 1 95 ? 4.938 6.143 -18.286 1.00 94.62 95 ALA A O 1
ATOM 686 N N . TRP A 1 96 ? 6.667 5.631 -16.954 1.00 93.56 96 TRP A N 1
ATOM 687 C CA . TRP A 1 96 ? 7.679 6.129 -17.871 1.00 93.56 96 TRP A CA 1
ATOM 688 C C . TRP A 1 96 ? 7.880 5.179 -19.057 1.00 93.56 96 TRP A C 1
ATOM 690 O O . TRP A 1 96 ? 7.835 5.649 -20.190 1.00 93.56 96 TRP A O 1
ATOM 700 N N . ALA A 1 97 ? 8.023 3.873 -18.824 1.00 93.19 97 ALA A N 1
ATOM 701 C CA . ALA A 1 97 ? 8.227 2.865 -19.866 1.00 93.19 97 ALA A CA 1
ATOM 702 C C . ALA A 1 97 ? 7.084 2.838 -20.897 1.00 93.19 97 ALA A C 1
ATOM 704 O O . ALA A 1 97 ? 7.351 2.877 -22.097 1.00 93.19 97 ALA A O 1
ATOM 705 N N . ILE A 1 98 ? 5.824 2.889 -20.444 1.00 92.38 98 ILE A N 1
ATOM 706 C CA . ILE A 1 98 ? 4.638 2.977 -21.318 1.00 92.38 98 ILE A CA 1
ATOM 707 C C . ILE A 1 98 ? 4.732 4.202 -22.232 1.00 92.38 98 ILE A C 1
ATOM 709 O O . ILE A 1 98 ? 4.544 4.100 -23.440 1.00 92.38 98 ILE A O 1
ATOM 713 N N . ARG A 1 99 ? 5.080 5.371 -21.676 1.00 91.00 99 ARG A N 1
ATOM 714 C CA . ARG A 1 99 ? 5.225 6.615 -22.454 1.00 91.00 99 ARG A CA 1
ATOM 715 C C . ARG A 1 99 ? 6.350 6.569 -23.482 1.00 91.00 99 ARG A C 1
ATOM 717 O O . ARG A 1 99 ? 6.350 7.387 -24.395 1.00 91.00 99 ARG A O 1
ATOM 724 N N . GLN A 1 100 ? 7.325 5.684 -23.298 1.00 89.38 100 GLN A N 1
ATOM 725 C CA . GLN A 1 100 ? 8.406 5.457 -24.255 1.00 89.38 100 GLN A CA 1
ATOM 726 C C . GLN A 1 100 ? 8.086 4.339 -25.257 1.00 89.38 100 GLN A C 1
ATOM 728 O O . GLN A 1 100 ? 8.927 4.039 -26.110 1.00 89.38 100 GLN A O 1
ATOM 733 N N . GLU A 1 101 ? 6.886 3.752 -25.167 1.00 90.25 101 GLU A N 1
ATOM 734 C CA . GLU A 1 101 ? 6.449 2.611 -25.975 1.00 90.25 101 GLU A CA 1
ATOM 735 C C . GLU A 1 101 ? 7.426 1.432 -25.831 1.00 90.25 101 GLU A C 1
ATOM 737 O O . GLU A 1 101 ? 7.806 0.787 -26.807 1.00 90.25 101 GLU A O 1
ATOM 742 N N . ALA A 1 102 ? 7.902 1.203 -24.602 1.00 91.00 102 ALA A N 1
ATOM 743 C CA . ALA A 1 102 ? 8.822 0.118 -24.294 1.00 91.00 102 ALA A CA 1
ATOM 744 C C . ALA A 1 102 ? 8.107 -1.239 -24.330 1.00 91.00 102 ALA A C 1
ATOM 746 O O . ALA A 1 102 ? 6.996 -1.372 -23.817 1.00 91.00 102 ALA A O 1
ATOM 747 N N . SER A 1 103 ? 8.770 -2.252 -24.887 1.00 91.81 103 SER A N 1
ATOM 748 C CA . SER A 1 103 ? 8.285 -3.640 -24.902 1.00 91.81 103 SER A CA 1
ATOM 749 C C . SER A 1 103 ? 8.767 -4.447 -23.692 1.00 91.81 103 SER A C 1
ATOM 751 O O . SER A 1 103 ? 8.225 -5.511 -23.405 1.00 91.81 103 SER A O 1
ATOM 753 N N . ARG A 1 104 ? 9.763 -3.934 -22.961 1.00 93.75 104 ARG A N 1
ATOM 754 C CA . ARG A 1 104 ? 10.321 -4.517 -21.735 1.00 93.75 104 ARG A CA 1
ATOM 755 C C . ARG A 1 104 ? 10.822 -3.411 -20.812 1.00 93.75 104 ARG A C 1
ATOM 757 O O . ARG A 1 104 ? 11.343 -2.396 -21.277 1.00 93.75 104 ARG A O 1
ATOM 764 N N . LEU A 1 105 ? 10.713 -3.626 -19.505 1.00 95.56 105 LEU A N 1
ATOM 765 C CA . LEU A 1 105 ? 11.298 -2.770 -18.476 1.00 95.56 105 LEU A CA 1
ATOM 766 C C . LEU A 1 105 ? 12.341 -3.543 -17.656 1.00 95.56 105 LEU A C 1
ATOM 768 O O . LEU A 1 105 ? 12.074 -4.605 -17.116 1.00 95.56 105 LEU A O 1
ATOM 772 N N . ASN A 1 106 ? 13.527 -2.970 -17.511 1.00 96.62 106 ASN A N 1
ATOM 773 C CA . ASN A 1 106 ? 14.601 -3.452 -16.659 1.00 96.62 106 ASN A CA 1
ATOM 774 C C . ASN A 1 106 ? 14.802 -2.462 -15.513 1.00 96.62 106 ASN A C 1
ATOM 776 O O . ASN A 1 106 ? 15.099 -1.288 -15.745 1.00 96.62 106 ASN A O 1
ATOM 780 N N . ILE A 1 107 ? 14.666 -2.926 -14.276 1.00 96.44 107 ILE A N 1
ATOM 781 C CA . ILE A 1 107 ? 14.860 -2.118 -13.073 1.00 96.44 107 ILE A CA 1
ATOM 782 C C . ILE A 1 107 ? 16.139 -2.562 -12.385 1.00 96.44 107 ILE A C 1
ATOM 784 O O . ILE A 1 107 ? 16.262 -3.706 -11.969 1.00 96.44 107 ILE A O 1
ATOM 788 N N . ILE A 1 108 ? 17.081 -1.645 -12.212 1.00 96.06 108 ILE A N 1
ATOM 789 C CA . ILE A 1 108 ? 18.300 -1.876 -11.444 1.00 96.06 108 ILE A CA 1
ATOM 790 C C . ILE A 1 108 ? 18.108 -1.246 -10.067 1.00 96.06 108 ILE A C 1
ATOM 792 O O . ILE A 1 108 ? 17.921 -0.032 -9.965 1.00 96.06 108 ILE A O 1
ATOM 796 N N . SER A 1 109 ? 18.184 -2.051 -9.007 1.00 94.31 109 SER A N 1
ATOM 797 C CA . SER A 1 109 ? 18.100 -1.563 -7.630 1.00 94.31 109 SER A CA 1
ATOM 798 C C . SER A 1 109 ? 19.017 -2.344 -6.694 1.00 94.31 109 SER A C 1
ATOM 800 O O . SER A 1 109 ? 19.006 -3.572 -6.661 1.00 94.31 109 SER A O 1
ATOM 802 N N . ALA A 1 110 ? 19.796 -1.621 -5.888 1.00 92.50 110 ALA A N 1
ATOM 803 C CA . ALA A 1 110 ? 20.654 -2.212 -4.856 1.00 92.50 110 ALA A CA 1
ATOM 804 C C . ALA A 1 110 ? 19.897 -2.556 -3.559 1.00 92.50 110 ALA A C 1
ATOM 806 O O . ALA A 1 110 ? 20.448 -3.197 -2.670 1.00 92.50 110 ALA A O 1
ATOM 807 N N . VAL A 1 111 ? 18.652 -2.098 -3.424 1.00 91.19 111 VAL A N 1
ATOM 808 C CA . VAL A 1 111 ? 17.814 -2.261 -2.229 1.00 91.19 111 VAL A CA 1
ATOM 809 C C . VAL A 1 111 ? 16.372 -2.534 -2.646 1.00 91.19 111 VAL A C 1
ATOM 811 O O . VAL A 1 111 ? 15.961 -2.153 -3.740 1.00 91.19 111 VAL A O 1
ATOM 814 N N . ASP A 1 112 ? 15.609 -3.230 -1.807 1.00 93.00 112 ASP A N 1
ATOM 815 C CA . ASP A 1 112 ? 14.207 -3.604 -2.064 1.00 93.00 112 ASP A CA 1
ATOM 816 C C . ASP A 1 112 ? 13.968 -4.385 -3.374 1.00 93.00 112 ASP A C 1
ATOM 818 O O . ASP A 1 112 ? 12.836 -4.494 -3.846 1.00 93.00 112 ASP A O 1
ATOM 822 N N . GLY A 1 113 ? 15.022 -4.951 -3.975 1.00 95.00 113 GLY A N 1
ATOM 823 C CA . GLY A 1 113 ? 14.932 -5.648 -5.258 1.00 95.00 113 GLY A CA 1
ATOM 824 C C . GLY A 1 113 ? 13.948 -6.818 -5.222 1.00 95.00 113 GLY A C 1
ATOM 825 O O . GLY A 1 113 ? 13.215 -7.019 -6.181 1.00 95.00 113 GLY A O 1
ATOM 826 N N . GLY A 1 114 ? 13.886 -7.560 -4.111 1.00 97.00 114 GLY A N 1
ATOM 827 C CA . GLY A 1 114 ? 12.961 -8.684 -3.963 1.00 97.00 114 GLY A CA 1
ATOM 828 C C . GLY A 1 114 ? 11.491 -8.251 -3.935 1.00 97.00 114 GLY A C 1
ATOM 829 O O . GLY A 1 114 ? 10.656 -8.887 -4.579 1.00 97.00 114 GLY A O 1
ATOM 830 N N . VAL A 1 115 ? 11.178 -7.131 -3.269 1.00 95.69 115 VAL A N 1
ATOM 831 C CA . VAL A 1 115 ? 9.839 -6.511 -3.284 1.00 95.69 115 VAL A CA 1
ATOM 832 C C . VAL A 1 115 ? 9.479 -6.031 -4.689 1.00 95.69 115 VAL A C 1
ATOM 834 O O . VAL A 1 115 ? 8.371 -6.284 -5.163 1.00 95.69 115 VAL A O 1
ATOM 837 N N . LEU A 1 116 ? 10.417 -5.363 -5.370 1.00 96.50 116 LEU A N 1
ATOM 838 C CA . LEU A 1 116 ? 10.234 -4.919 -6.752 1.00 96.50 116 LEU A CA 1
ATOM 839 C C . LEU A 1 116 ? 9.990 -6.109 -7.685 1.00 96.50 116 LEU A C 1
ATOM 841 O O . LEU A 1 116 ? 9.053 -6.057 -8.473 1.00 96.50 116 LEU A O 1
ATOM 845 N N . ALA A 1 117 ? 10.772 -7.184 -7.556 1.00 97.50 117 ALA A N 1
ATOM 846 C CA . ALA A 1 117 ? 10.659 -8.396 -8.365 1.00 97.50 117 ALA A CA 1
ATOM 847 C C . ALA A 1 117 ? 9.307 -9.096 -8.164 1.00 97.50 117 ALA A C 1
ATOM 849 O O . ALA A 1 117 ? 8.633 -9.417 -9.140 1.00 97.50 117 ALA A O 1
ATOM 850 N N . ARG A 1 118 ? 8.855 -9.263 -6.911 1.00 97.19 118 ARG A N 1
ATOM 851 C CA . ARG A 1 118 ? 7.544 -9.869 -6.618 1.00 97.19 118 ARG A CA 1
ATOM 852 C C . ARG A 1 118 ? 6.403 -9.105 -7.293 1.00 97.19 118 ARG A C 1
ATOM 854 O O . ARG A 1 118 ? 5.510 -9.714 -7.879 1.00 97.19 118 ARG A O 1
ATOM 861 N N . ARG A 1 119 ? 6.421 -7.772 -7.200 1.00 96.50 119 ARG A N 1
ATOM 862 C CA . ARG A 1 119 ? 5.389 -6.913 -7.801 1.00 96.50 119 ARG A CA 1
ATOM 863 C C . ARG A 1 119 ? 5.488 -6.901 -9.324 1.00 96.50 119 ARG A C 1
ATOM 865 O O . ARG A 1 119 ? 4.465 -6.988 -9.992 1.00 96.50 119 ARG A O 1
ATOM 872 N N . ALA A 1 120 ? 6.705 -6.834 -9.860 1.00 96.56 120 ALA A N 1
ATOM 873 C CA . ALA A 1 120 ? 7.010 -6.883 -11.290 1.00 96.56 120 ALA A CA 1
ATOM 874 C C . ALA A 1 120 ? 6.426 -8.128 -11.977 1.00 96.56 120 ALA A C 1
ATOM 876 O O . ALA A 1 120 ? 5.884 -8.016 -13.072 1.00 96.56 120 ALA A O 1
ATOM 877 N N . ALA A 1 121 ? 6.442 -9.281 -11.304 1.00 95.44 121 ALA A N 1
ATOM 878 C CA . ALA A 1 121 ? 5.904 -10.540 -11.823 1.00 95.44 121 ALA A CA 1
ATOM 879 C C . ALA A 1 121 ? 4.379 -10.547 -12.065 1.00 95.44 121 ALA A C 1
ATOM 881 O O . ALA A 1 121 ? 3.849 -11.510 -12.613 1.00 95.44 121 ALA A O 1
ATOM 882 N N . CYS A 1 122 ? 3.657 -9.507 -11.635 1.00 94.56 122 CYS A N 1
ATOM 883 C CA . CYS A 1 122 ? 2.203 -9.414 -11.770 1.00 94.56 122 CYS A CA 1
ATOM 884 C C . CYS A 1 122 ? 1.746 -8.623 -13.007 1.00 94.56 122 CYS A C 1
ATOM 886 O O . CYS A 1 122 ? 0.547 -8.385 -13.141 1.00 94.56 122 CYS A O 1
ATOM 888 N N . PHE A 1 123 ? 2.676 -8.173 -13.855 1.00 95.56 123 PHE A N 1
ATOM 889 C CA . PHE A 1 123 ? 2.385 -7.334 -15.015 1.00 95.56 123 PHE A CA 1
ATOM 890 C C . PHE A 1 123 ? 2.593 -8.083 -16.340 1.00 95.56 123 PHE A C 1
ATOM 892 O O . PHE A 1 123 ? 3.550 -8.836 -16.495 1.00 95.56 123 PHE A O 1
ATOM 899 N N . ASP A 1 124 ? 1.726 -7.811 -17.315 1.00 94.38 124 ASP A N 1
ATOM 900 C CA . ASP A 1 124 ? 1.789 -8.316 -18.689 1.00 94.38 124 ASP A CA 1
ATOM 901 C C . ASP A 1 124 ? 2.958 -7.697 -19.477 1.00 94.38 124 ASP A C 1
ATOM 903 O O . ASP A 1 124 ? 3.496 -8.330 -20.386 1.00 94.38 124 ASP A O 1
ATOM 907 N N . LEU A 1 125 ? 3.378 -6.470 -19.133 1.00 94.12 125 LEU A N 1
ATOM 908 C CA . LEU A 1 125 ? 4.640 -5.902 -19.618 1.00 94.12 125 LEU A CA 1
ATOM 909 C C . LEU A 1 125 ? 5.797 -6.645 -18.928 1.00 94.12 125 LEU A C 1
ATOM 911 O O . LEU A 1 125 ? 5.881 -6.569 -17.702 1.00 94.12 125 LEU A O 1
ATOM 915 N N . PRO A 1 126 ? 6.721 -7.292 -19.662 1.00 95.38 126 PRO A N 1
ATOM 916 C CA . PRO A 1 126 ? 7.865 -7.958 -19.053 1.00 95.38 126 PRO A CA 1
ATOM 917 C C . PRO A 1 126 ? 8.714 -6.980 -18.237 1.00 95.38 126 PRO A C 1
ATOM 919 O O . PRO A 1 126 ? 9.255 -6.010 -18.781 1.00 95.38 126 PRO A O 1
ATOM 922 N N . VAL A 1 127 ? 8.843 -7.249 -16.936 1.00 96.50 127 VAL A N 1
ATOM 923 C CA . VAL A 1 127 ? 9.685 -6.471 -16.023 1.00 96.50 127 VAL A CA 1
ATOM 924 C C . VAL A 1 127 ? 10.738 -7.368 -15.376 1.00 96.50 127 VAL A C 1
ATOM 926 O O . VAL A 1 127 ? 10.405 -8.288 -14.634 1.00 96.50 127 VAL A O 1
ATOM 929 N N . GLU A 1 128 ? 12.014 -7.069 -15.611 1.00 97.00 128 GLU A N 1
ATOM 930 C CA . GLU A 1 128 ? 13.146 -7.745 -14.969 1.00 97.00 128 GLU A CA 1
ATOM 931 C C . GLU A 1 128 ? 13.789 -6.838 -13.921 1.00 97.00 128 GLU A C 1
ATOM 933 O O . GLU A 1 128 ? 13.966 -5.636 -14.136 1.00 97.00 128 GLU A O 1
ATOM 938 N N . VAL A 1 129 ? 14.143 -7.413 -12.770 1.00 97.75 129 VAL A N 1
ATOM 939 C CA . VAL A 1 129 ? 14.772 -6.684 -11.664 1.00 97.75 129 VAL A CA 1
ATOM 940 C C . VAL A 1 129 ? 16.183 -7.207 -11.431 1.00 97.75 129 VAL A C 1
ATOM 942 O O . VAL A 1 129 ? 16.409 -8.409 -11.293 1.00 97.75 129 VAL A O 1
ATOM 945 N N . TRP A 1 130 ? 17.128 -6.276 -11.360 1.00 97.62 130 TRP A N 1
ATOM 946 C CA . TRP A 1 130 ? 18.560 -6.525 -11.334 1.00 97.62 130 TRP A CA 1
ATOM 947 C C . TRP A 1 130 ? 19.207 -5.906 -10.098 1.00 97.62 130 TRP A C 1
ATOM 949 O O . TRP A 1 130 ? 18.980 -4.737 -9.772 1.00 97.62 130 TRP A O 1
ATOM 959 N N . PHE A 1 131 ? 20.076 -6.670 -9.444 1.00 96.06 131 PHE A N 1
ATOM 960 C CA . PHE A 1 131 ? 20.959 -6.181 -8.398 1.00 96.06 131 PHE A CA 1
ATOM 961 C C . PHE A 1 131 ? 22.309 -5.790 -9.017 1.00 96.06 131 PHE A C 1
ATOM 963 O O . PHE A 1 131 ? 22.957 -6.638 -9.639 1.00 96.06 131 PHE A O 1
ATOM 970 N N . PRO A 1 132 ? 22.760 -4.533 -8.863 1.00 94.50 132 PRO A N 1
ATOM 971 C CA . PRO A 1 132 ? 24.071 -4.120 -9.339 1.00 94.50 132 PRO A CA 1
ATOM 972 C C . PRO A 1 132 ? 25.166 -4.613 -8.384 1.00 94.50 132 PRO A C 1
ATOM 974 O O . PRO A 1 132 ? 25.289 -4.121 -7.260 1.00 94.50 132 PRO A O 1
ATOM 977 N N . GLN A 1 133 ? 26.002 -5.543 -8.848 1.00 92.38 133 GLN A N 1
ATOM 978 C CA . GLN A 1 133 ? 27.208 -5.980 -8.148 1.00 92.38 133 GLN A CA 1
ATOM 979 C C . GLN A 1 133 ? 28.443 -5.533 -8.929 1.00 92.38 133 GLN A C 1
ATOM 981 O O . GLN A 1 133 ? 28.807 -6.115 -9.945 1.00 92.38 133 GLN A O 1
ATOM 986 N N . GLU A 1 134 ? 29.103 -4.481 -8.441 1.00 86.38 134 GLU A N 1
ATOM 987 C CA . GLU A 1 134 ? 30.216 -3.822 -9.135 1.00 86.38 134 GLU A CA 1
ATOM 988 C C . GLU A 1 134 ? 29.824 -3.338 -10.544 1.00 86.38 134 GLU A C 1
ATOM 990 O O . GLU A 1 134 ? 29.231 -2.265 -10.674 1.00 86.38 134 GLU A O 1
ATOM 995 N N . ARG A 1 135 ? 30.161 -4.101 -11.590 1.00 82.62 135 ARG A N 1
ATOM 996 C CA . ARG A 1 135 ? 29.789 -3.834 -12.992 1.00 82.62 135 ARG A CA 1
ATOM 997 C C . ARG A 1 135 ? 28.824 -4.877 -13.561 1.00 82.62 135 ARG A C 1
ATOM 999 O O . ARG A 1 135 ? 28.386 -4.729 -14.695 1.00 82.62 135 ARG A O 1
ATOM 1006 N N . GLU A 1 136 ? 28.494 -5.905 -12.791 1.00 89.75 136 GLU A N 1
ATOM 1007 C CA . GLU A 1 136 ? 27.600 -6.980 -13.198 1.00 89.75 136 GLU A CA 1
ATOM 1008 C C . GLU A 1 136 ? 26.170 -6.713 -12.719 1.00 89.75 136 GLU A C 1
ATOM 1010 O O . GLU A 1 136 ? 25.937 -6.079 -11.684 1.00 89.75 136 GLU A O 1
ATOM 1015 N N . LEU A 1 137 ? 25.203 -7.217 -13.486 1.00 95.44 137 LEU A N 1
ATOM 1016 C CA . LEU A 1 137 ? 23.793 -7.223 -13.119 1.00 95.44 137 LEU A CA 1
ATOM 1017 C C . LEU A 1 137 ? 23.377 -8.655 -12.818 1.00 95.44 137 LEU A C 1
ATOM 1019 O O . LEU A 1 137 ? 23.389 -9.512 -13.701 1.00 95.44 137 LEU A O 1
ATOM 1023 N N . LEU A 1 138 ? 23.015 -8.899 -11.562 1.00 96.31 138 LEU A N 1
ATOM 1024 C CA . LEU A 1 138 ? 22.533 -10.195 -11.110 1.00 96.31 138 LEU A CA 1
ATOM 1025 C C . LEU A 1 138 ? 21.004 -10.190 -11.061 1.00 96.31 138 LEU A C 1
ATOM 1027 O O . LEU A 1 138 ? 20.432 -9.223 -10.549 1.00 96.31 138 LEU A O 1
ATOM 1031 N N . PRO A 1 139 ? 20.326 -11.234 -11.562 1.00 96.75 139 PRO A N 1
ATOM 1032 C CA . PRO A 1 139 ? 18.875 -11.314 -11.475 1.00 96.75 139 PRO A CA 1
ATOM 1033 C C . PRO A 1 139 ? 18.442 -11.389 -10.009 1.00 96.75 139 PRO A C 1
ATOM 1035 O O . PRO A 1 139 ? 19.054 -12.093 -9.199 1.00 96.75 139 PRO A O 1
ATOM 1038 N N . VAL A 1 140 ? 17.384 -10.661 -9.665 1.00 97.56 140 VAL A N 1
ATOM 1039 C CA . VAL A 1 140 ? 16.839 -10.652 -8.307 1.00 97.56 140 VAL A CA 1
ATOM 1040 C C . VAL A 1 140 ? 15.746 -11.702 -8.160 1.00 97.56 140 VAL A C 1
ATOM 1042 O O . VAL A 1 140 ? 14.862 -11.827 -9.001 1.00 97.56 140 VAL A O 1
ATOM 1045 N N . VAL A 1 141 ? 15.797 -12.443 -7.055 1.00 96.56 141 VAL A N 1
ATOM 1046 C CA . VAL A 1 141 ? 14.745 -13.385 -6.667 1.00 96.56 141 VAL A CA 1
ATOM 1047 C C . VAL A 1 141 ? 13.601 -12.627 -5.994 1.00 96.56 141 VAL A C 1
ATOM 1049 O O . VAL A 1 141 ? 13.843 -11.766 -5.147 1.00 96.56 141 VAL A O 1
ATOM 1052 N N . GLU A 1 142 ? 12.362 -12.972 -6.349 1.00 96.75 142 GLU A N 1
ATOM 1053 C CA . GLU A 1 142 ? 11.156 -12.445 -5.705 1.00 96.75 142 GLU A CA 1
ATOM 1054 C C . GLU A 1 142 ? 11.185 -12.681 -4.191 1.00 96.75 142 GLU A C 1
ATOM 1056 O O . GLU A 1 142 ? 11.355 -13.806 -3.716 1.00 96.75 142 GLU A O 1
ATOM 1061 N N . GLU A 1 143 ? 10.963 -11.620 -3.419 1.00 96.44 143 GLU A N 1
ATOM 1062 C CA . GLU A 1 143 ? 10.718 -11.752 -1.987 1.00 96.44 143 GLU A CA 1
ATOM 1063 C C . GLU A 1 143 ? 9.265 -12.194 -1.775 1.00 96.44 143 GLU A C 1
ATOM 1065 O O . GLU A 1 143 ? 8.370 -11.577 -2.354 1.00 96.44 143 GLU A O 1
ATOM 1070 N N . PRO A 1 144 ? 8.974 -13.218 -0.954 1.00 96.00 144 PRO A N 1
ATOM 1071 C CA . PRO A 1 144 ? 7.595 -13.605 -0.665 1.00 96.00 144 PRO A CA 1
ATOM 1072 C C . PRO A 1 144 ? 6.838 -12.493 0.075 1.00 96.00 144 PRO A C 1
ATOM 1074 O O . PRO A 1 144 ? 7.439 -11.620 0.701 1.00 96.00 144 PRO A O 1
ATOM 1077 N N . LEU A 1 145 ? 5.504 -12.527 0.021 1.00 95.00 145 LEU A N 1
ATOM 1078 C CA . LEU A 1 145 ? 4.695 -11.672 0.891 1.00 95.00 145 LEU A CA 1
ATOM 1079 C C . LEU A 1 145 ? 5.007 -11.991 2.363 1.00 95.00 145 LEU A C 1
ATOM 1081 O O . LEU A 1 145 ? 5.178 -13.169 2.705 1.00 95.00 145 LEU A O 1
ATOM 1085 N N . PRO A 1 146 ? 5.091 -10.973 3.237 1.00 93.81 146 PRO A N 1
ATOM 1086 C CA . PRO A 1 146 ? 5.289 -11.216 4.654 1.00 93.81 146 PRO A CA 1
ATOM 1087 C C . PRO A 1 146 ? 4.071 -11.949 5.218 1.00 93.81 146 PRO A C 1
ATOM 1089 O O . PRO A 1 146 ? 2.933 -11.626 4.892 1.00 93.81 146 PRO A O 1
ATOM 1092 N N . VAL A 1 147 ? 4.306 -12.918 6.100 1.00 93.19 147 VAL A N 1
ATOM 1093 C CA . VAL A 1 147 ? 3.220 -13.559 6.848 1.00 93.19 147 VAL A CA 1
ATOM 1094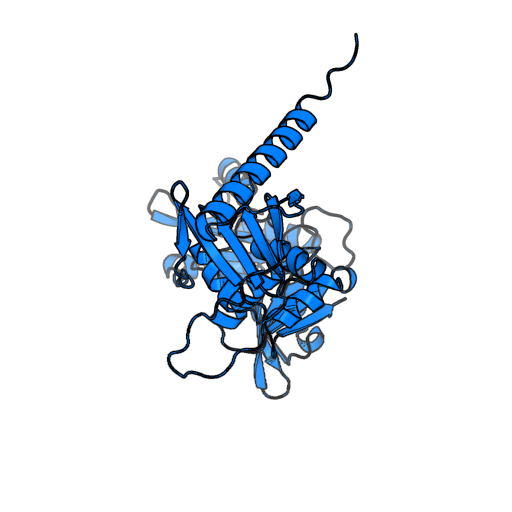 C C . VAL A 1 147 ? 2.770 -12.589 7.945 1.00 93.19 147 VAL A C 1
ATOM 1096 O O . VAL A 1 147 ? 3.595 -12.248 8.801 1.00 93.19 147 VAL A O 1
ATOM 1099 N N . PRO A 1 148 ? 1.508 -12.118 7.950 1.00 90.81 148 PRO A N 1
ATOM 1100 C CA . PRO A 1 148 ? 1.034 -11.213 8.988 1.00 90.81 148 PRO A CA 1
ATOM 1101 C C . PRO A 1 148 ? 1.066 -11.915 10.352 1.00 90.81 148 PRO A C 1
ATOM 1103 O O . PRO A 1 148 ? 0.546 -13.027 10.470 1.00 90.81 148 PRO A O 1
ATOM 1106 N N . PRO A 1 149 ? 1.655 -11.306 11.394 1.00 92.56 149 PRO A N 1
ATOM 1107 C CA . PRO A 1 149 ? 1.568 -11.868 12.732 1.00 92.56 149 PRO A CA 1
ATOM 1108 C C . PRO A 1 149 ? 0.125 -11.771 13.247 1.00 92.56 149 PRO A C 1
ATOM 1110 O O . PRO A 1 149 ? -0.605 -10.830 12.926 1.00 92.56 149 PRO A O 1
ATOM 1113 N N . GLU A 1 150 ? -0.283 -12.738 14.065 1.00 94.38 150 GLU A N 1
ATOM 1114 C CA . GLU A 1 150 ? -1.565 -12.684 14.769 1.00 94.38 150 GLU A CA 1
ATOM 1115 C C . GLU A 1 150 ? -1.505 -11.690 15.934 1.00 94.38 150 GLU A C 1
ATOM 1117 O O . GLU A 1 150 ? -0.455 -11.483 16.548 1.00 94.38 150 GLU A O 1
ATOM 1122 N N . ALA A 1 151 ? -2.649 -11.086 16.263 1.00 95.31 151 ALA A N 1
ATOM 1123 C CA . ALA A 1 151 ? -2.747 -10.242 17.445 1.00 95.31 151 ALA A CA 1
ATOM 1124 C C . ALA A 1 151 ? -2.653 -11.097 18.708 1.00 95.31 151 ALA A C 1
ATOM 1126 O O . ALA A 1 151 ? -3.331 -12.117 18.850 1.00 95.31 151 ALA A O 1
ATOM 1127 N N . VAL A 1 152 ? -1.827 -10.660 19.653 1.00 96.12 152 VAL A N 1
ATOM 1128 C CA . VAL A 1 152 ? -1.667 -11.372 20.920 1.00 96.12 152 VAL A CA 1
ATOM 1129 C C . VAL A 1 152 ? -2.930 -11.237 21.774 1.00 96.12 152 VAL A C 1
ATOM 1131 O O . VAL A 1 152 ? -3.554 -10.177 21.839 1.00 96.12 152 VAL A O 1
ATOM 1134 N N . ALA A 1 153 ? -3.295 -12.305 22.489 1.00 97.00 153 ALA A N 1
ATOM 1135 C CA . ALA A 1 153 ? -4.520 -12.345 23.295 1.00 97.00 153 ALA A CA 1
ATOM 1136 C C . ALA A 1 153 ? -4.596 -11.220 24.347 1.00 97.00 153 ALA A C 1
ATOM 1138 O O . ALA A 1 153 ? -5.671 -10.688 24.609 1.00 97.00 153 ALA A O 1
ATOM 1139 N N . ALA A 1 154 ? -3.450 -10.825 24.914 1.00 96.50 154 ALA A N 1
ATOM 1140 C CA . ALA A 1 154 ? -3.370 -9.714 25.861 1.00 96.50 154 ALA A CA 1
ATOM 1141 C C . ALA A 1 154 ? -3.753 -8.363 25.232 1.00 96.50 154 ALA A C 1
ATOM 1143 O O . ALA A 1 154 ? -4.284 -7.506 25.928 1.00 96.50 154 ALA A O 1
ATOM 1144 N N . HIS A 1 155 ? -3.516 -8.171 23.930 1.00 97.12 155 HIS A N 1
ATOM 1145 C CA . HIS A 1 155 ? -3.912 -6.947 23.230 1.00 97.12 155 HIS A CA 1
ATOM 1146 C C . HIS A 1 155 ? -5.392 -6.980 22.853 1.00 97.12 155 HIS A C 1
ATOM 1148 O O . HIS A 1 155 ? -6.088 -5.979 22.986 1.00 97.12 155 HIS A O 1
ATOM 1154 N N . LEU A 1 156 ? -5.897 -8.150 22.452 1.00 97.62 156 LEU A N 1
ATOM 1155 C CA . LEU A 1 156 ? -7.318 -8.352 22.154 1.00 97.62 156 LEU A CA 1
ATOM 1156 C C . LEU A 1 156 ? -8.222 -8.145 23.380 1.00 97.62 156 LEU A C 1
ATOM 1158 O O . LEU A 1 156 ? -9.396 -7.827 23.220 1.00 97.62 156 LEU A O 1
ATOM 1162 N N . ALA A 1 157 ? -7.683 -8.262 24.597 1.00 96.88 157 ALA A N 1
ATOM 1163 C CA . ALA A 1 157 ? -8.416 -7.995 25.834 1.00 96.88 157 ALA A CA 1
ATOM 1164 C C . ALA A 1 157 ? -8.920 -6.540 25.966 1.00 96.88 157 ALA A C 1
ATOM 1166 O O . ALA A 1 157 ? -9.803 -6.285 26.779 1.00 96.88 157 ALA A O 1
ATOM 1167 N N . PHE A 1 158 ? -8.404 -5.602 25.162 1.00 96.31 158 PHE A N 1
ATOM 1168 C CA . PHE A 1 158 ? -8.854 -4.204 25.123 1.00 96.31 158 PHE A CA 1
ATOM 1169 C C . PHE A 1 158 ? -10.031 -3.960 24.162 1.00 96.31 158 PHE A C 1
ATOM 1171 O O . PHE A 1 158 ? -10.472 -2.821 24.026 1.00 96.31 158 PHE A O 1
ATOM 1178 N N . ALA A 1 159 ? -10.543 -4.997 23.488 1.00 96.62 159 ALA A N 1
ATOM 1179 C CA . ALA A 1 159 ? -11.626 -4.869 22.511 1.00 96.62 159 ALA A CA 1
ATOM 1180 C C . ALA A 1 159 ? -12.864 -4.157 23.080 1.00 96.62 159 ALA A C 1
ATOM 1182 O O . ALA A 1 159 ? -13.346 -3.199 22.476 1.00 96.62 159 ALA A O 1
ATOM 1183 N N . ASP A 1 160 ? -13.328 -4.586 24.257 1.00 96.25 160 ASP A N 1
ATOM 1184 C CA . ASP A 1 160 ? -14.506 -4.006 24.907 1.00 96.25 160 ASP A CA 1
ATOM 1185 C C . ASP A 1 160 ? -14.244 -2.556 25.344 1.00 96.25 160 ASP A C 1
ATOM 1187 O O . ASP A 1 160 ? -15.078 -1.691 25.108 1.00 96.25 160 ASP A O 1
ATOM 1191 N N . GLU A 1 161 ? -13.055 -2.245 25.881 1.00 95.38 161 GLU A N 1
ATOM 1192 C CA . GLU A 1 161 ? -12.687 -0.874 26.278 1.00 95.38 161 GLU A CA 1
ATOM 1193 C C . GLU A 1 161 ? -12.664 0.092 25.078 1.00 95.38 161 GLU A C 1
ATOM 1195 O O . GLU A 1 161 ? -13.118 1.233 25.180 1.00 95.38 161 GLU A O 1
ATOM 1200 N N . ILE A 1 162 ? -12.167 -0.366 23.924 1.00 96.50 162 ILE A N 1
ATOM 1201 C CA . ILE A 1 162 ? -12.148 0.412 22.676 1.00 96.50 162 ILE A CA 1
ATOM 1202 C C . ILE A 1 162 ? -13.576 0.649 22.167 1.00 96.50 162 ILE A C 1
ATOM 1204 O O . ILE A 1 162 ? -13.926 1.782 21.816 1.00 96.50 162 ILE A O 1
ATOM 1208 N N . ALA A 1 163 ? -14.403 -0.400 22.156 1.00 96.00 163 ALA A N 1
ATOM 1209 C CA . ALA A 1 163 ? -15.784 -0.328 21.692 1.00 96.00 163 ALA A CA 1
ATOM 1210 C C . ALA A 1 163 ? -16.658 0.550 22.605 1.00 96.00 163 ALA A C 1
ATOM 1212 O O . ALA A 1 163 ? -17.398 1.402 22.108 1.00 96.00 163 ALA A O 1
ATOM 1213 N N . ASP A 1 164 ? -16.528 0.410 23.927 1.00 95.62 164 ASP A N 1
ATOM 1214 C CA . ASP A 1 164 ? -17.260 1.198 24.927 1.00 95.62 164 ASP A CA 1
ATOM 1215 C C . ASP A 1 164 ? -16.931 2.695 24.835 1.00 95.62 164 ASP A C 1
ATOM 1217 O O . ASP A 1 164 ? -17.787 3.547 25.091 1.00 95.62 164 ASP A O 1
ATOM 1221 N N . ALA A 1 165 ? -15.709 3.039 24.415 1.00 95.38 165 ALA A N 1
ATOM 1222 C CA . ALA A 1 165 ? -15.317 4.420 24.157 1.00 95.38 165 ALA A CA 1
ATOM 1223 C C . ALA A 1 165 ? -15.877 4.990 22.836 1.00 95.38 165 ALA A C 1
ATOM 1225 O O . ALA A 1 165 ? -15.759 6.195 22.601 1.00 95.38 165 ALA A O 1
ATOM 1226 N N . GLY A 1 166 ? -16.495 4.156 21.991 1.00 95.19 166 GLY A N 1
ATOM 1227 C CA . GLY A 1 166 ? -17.103 4.537 20.714 1.00 95.19 166 GLY A CA 1
ATOM 1228 C C . GLY A 1 166 ? -16.158 4.490 19.509 1.00 95.19 166 GLY A C 1
ATOM 1229 O O . GLY A 1 166 ? -16.439 5.152 18.508 1.00 95.19 166 GLY A O 1
ATOM 1230 N N . ALA A 1 167 ? -15.041 3.763 19.601 1.00 96.62 167 ALA A N 1
ATOM 1231 C CA . ALA A 1 167 ? -14.113 3.547 18.492 1.00 96.62 167 ALA A CA 1
ATOM 1232 C C . ALA A 1 167 ? -14.320 2.169 17.838 1.00 96.62 167 ALA A C 1
ATOM 1234 O O . ALA A 1 167 ? -14.677 1.195 18.499 1.00 96.62 167 ALA A O 1
ATOM 1235 N N . ASP A 1 168 ? -14.047 2.083 16.537 1.00 96.00 168 ASP A N 1
ATOM 1236 C CA . ASP A 1 168 ? -14.038 0.829 15.787 1.00 96.00 168 ASP A CA 1
ATOM 1237 C C . ASP A 1 168 ? -12.737 0.064 16.093 1.00 96.00 168 ASP A C 1
ATOM 1239 O O . ASP A 1 168 ? -11.638 0.588 15.891 1.00 96.00 168 ASP A O 1
ATOM 1243 N N . LEU A 1 169 ? -12.842 -1.180 16.571 1.00 96.38 169 LEU A N 1
ATOM 1244 C CA . LEU A 1 169 ? -11.686 -2.061 16.758 1.00 96.38 169 LEU A CA 1
ATOM 1245 C C . LEU A 1 169 ? -11.145 -2.513 15.396 1.00 96.38 169 LEU A C 1
ATOM 1247 O O . LEU A 1 169 ? -11.865 -3.120 14.604 1.00 96.38 169 LEU A O 1
ATOM 1251 N N . VAL A 1 170 ? -9.858 -2.282 15.150 1.00 95.56 170 VAL A N 1
ATOM 1252 C CA . VAL A 1 170 ? -9.165 -2.709 13.931 1.00 95.56 170 VAL A CA 1
ATOM 1253 C C . VAL A 1 170 ? -7.922 -3.505 14.301 1.00 95.56 170 VAL A C 1
ATOM 1255 O O . VAL A 1 170 ? -7.159 -3.112 15.183 1.00 95.56 170 VAL A O 1
ATOM 1258 N N . VAL A 1 171 ? -7.723 -4.628 13.609 1.00 95.62 171 VAL A N 1
ATOM 1259 C CA . VAL A 1 171 ? -6.539 -5.475 13.752 1.00 95.62 171 VAL A CA 1
ATOM 1260 C C . VAL A 1 171 ? -5.850 -5.599 12.403 1.00 95.62 171 VAL A C 1
ATOM 1262 O O . VAL A 1 171 ? -6.412 -6.158 11.464 1.00 95.62 171 VAL A O 1
ATOM 1265 N N . GLU A 1 172 ? -4.624 -5.092 12.305 1.00 94.69 172 GLU A N 1
ATOM 1266 C CA . GLU A 1 172 ? -3.803 -5.206 11.098 1.00 94.69 172 GLU A CA 1
ATOM 1267 C C . GLU A 1 172 ? -2.383 -5.617 11.478 1.00 94.69 172 GLU A C 1
ATOM 1269 O O . GLU A 1 172 ? -1.761 -4.985 12.331 1.00 94.69 172 GLU A O 1
ATOM 1274 N N . HIS A 1 173 ? -1.869 -6.684 10.855 1.00 94.56 173 HIS A N 1
ATOM 1275 C CA . HIS A 1 173 ? -0.542 -7.247 11.148 1.00 94.56 173 HIS A CA 1
ATOM 1276 C C . HIS A 1 173 ? -0.271 -7.396 12.655 1.00 94.56 173 HIS A C 1
ATOM 1278 O O . HIS A 1 173 ? 0.751 -6.939 13.163 1.00 94.56 173 HIS A O 1
ATOM 1284 N N . GLY A 1 174 ? -1.228 -7.981 13.378 1.00 94.69 174 GLY A N 1
ATOM 1285 C CA . GLY A 1 174 ? -1.129 -8.252 14.814 1.00 94.69 174 GLY A CA 1
ATOM 1286 C C . GLY A 1 174 ? -1.247 -7.029 15.725 1.00 94.69 174 GLY A C 1
ATOM 1287 O O . GLY A 1 174 ? -1.260 -7.179 16.944 1.00 94.69 174 GLY A O 1
ATOM 1288 N N . VAL A 1 175 ? -1.375 -5.828 15.162 1.00 94.88 175 VAL A N 1
ATOM 1289 C CA . VAL A 1 175 ? -1.548 -4.591 15.921 1.00 94.88 175 VAL A CA 1
ATOM 1290 C C . VAL A 1 175 ? -3.031 -4.342 16.160 1.00 94.88 175 VAL A C 1
ATOM 1292 O O . VAL A 1 175 ? -3.803 -4.272 15.207 1.00 94.88 175 VAL A O 1
ATOM 1295 N N . VAL A 1 176 ? -3.407 -4.144 17.424 1.00 96.31 176 VAL A N 1
ATOM 1296 C CA . VAL A 1 176 ? -4.764 -3.757 17.830 1.00 96.31 176 VAL A CA 1
ATOM 1297 C C . VAL A 1 176 ? -4.855 -2.235 17.959 1.00 96.31 176 VAL A C 1
ATOM 1299 O O . VAL A 1 176 ? -4.124 -1.622 18.743 1.00 96.31 176 VAL A O 1
ATOM 1302 N N . THR A 1 177 ? -5.759 -1.613 17.203 1.00 95.50 177 THR A N 1
ATOM 1303 C CA . THR A 1 177 ? -6.015 -0.165 17.243 1.00 95.50 177 THR A CA 1
ATOM 1304 C C . THR A 1 177 ? -7.497 0.148 17.372 1.00 95.50 177 THR A C 1
ATOM 1306 O O . THR A 1 177 ? -8.339 -0.616 16.905 1.00 95.50 177 THR A O 1
ATOM 1309 N N . GLY A 1 178 ? -7.811 1.308 17.945 1.00 96.00 178 GLY A N 1
ATOM 1310 C CA . GLY A 1 178 ? -9.140 1.909 17.869 1.00 96.00 178 GLY A CA 1
ATOM 1311 C C . GLY A 1 178 ? -9.159 3.026 16.834 1.00 96.00 178 GLY A C 1
ATOM 1312 O O . GLY A 1 178 ? -8.295 3.909 16.851 1.00 96.00 178 GLY A O 1
ATOM 1313 N N . GLU A 1 179 ? -10.137 2.994 15.935 1.00 95.62 179 GLU A N 1
ATOM 1314 C CA . GLU A 1 179 ? -10.311 3.981 14.874 1.00 95.62 179 GLU A CA 1
ATOM 1315 C C . GLU A 1 179 ? -11.616 4.771 15.020 1.00 95.62 179 GLU A C 1
ATOM 1317 O O . GLU A 1 179 ? -12.648 4.244 15.421 1.00 95.62 179 GLU A O 1
ATOM 1322 N N . VAL A 1 180 ? -11.596 6.044 14.625 1.00 96.25 180 VAL A N 1
ATOM 1323 C CA . VAL A 1 180 ? -12.803 6.862 14.448 1.00 96.25 180 VAL A CA 1
ATOM 1324 C C . VAL A 1 180 ? -12.878 7.311 13.002 1.00 96.25 180 VAL A C 1
ATOM 1326 O O . VAL A 1 180 ? -12.061 8.115 12.542 1.00 96.25 180 VAL A O 1
ATOM 1329 N N . HIS A 1 181 ? -13.853 6.776 12.267 1.00 94.88 181 HIS A N 1
ATOM 1330 C CA . HIS A 1 181 ? -14.034 7.033 10.834 1.00 94.88 181 HIS A CA 1
ATOM 1331 C C . HIS A 1 181 ? -12.720 6.837 10.054 1.00 94.88 181 HIS A C 1
ATOM 1333 O O . HIS A 1 181 ? -12.277 7.705 9.289 1.00 94.88 181 HIS A O 1
ATOM 1339 N N . GLY A 1 182 ? -12.026 5.734 10.338 1.00 93.44 182 GLY A N 1
ATOM 1340 C CA . GLY A 1 182 ? -10.746 5.405 9.722 1.00 93.44 182 GLY A CA 1
ATOM 1341 C C . GLY A 1 182 ? -9.513 6.108 10.307 1.00 93.44 182 GLY A C 1
ATOM 1342 O O . GLY A 1 182 ? -8.431 5.961 9.754 1.00 93.44 182 GLY A O 1
ATOM 1343 N N . LEU A 1 183 ? -9.620 6.924 11.360 1.00 94.06 183 LEU A N 1
ATOM 1344 C CA . LEU A 1 183 ? -8.448 7.552 11.988 1.00 94.06 183 LEU A CA 1
ATOM 1345 C C . LEU A 1 183 ? -8.075 6.837 13.282 1.00 94.06 183 LEU A C 1
ATOM 1347 O O . LEU A 1 183 ? -8.889 6.804 14.196 1.00 94.06 183 LEU A O 1
ATOM 1351 N N . GLU A 1 184 ? -6.847 6.326 13.374 1.00 94.06 184 GLU A N 1
ATOM 1352 C CA . GLU A 1 184 ? -6.306 5.734 14.606 1.00 94.06 184 GLU A CA 1
ATOM 1353 C C . GLU A 1 184 ? -6.298 6.775 15.741 1.00 94.06 184 GLU A C 1
ATOM 1355 O O . GLU A 1 184 ? -5.667 7.827 15.618 1.00 94.06 184 GLU A O 1
ATOM 1360 N N . VAL A 1 185 ? -7.003 6.472 16.834 1.00 94.25 185 VAL A N 1
ATOM 1361 C CA . VAL A 1 185 ? -7.092 7.302 18.053 1.00 94.25 185 VAL A CA 1
ATOM 1362 C C . VAL A 1 185 ? -6.526 6.608 19.288 1.00 94.25 185 VAL A C 1
ATOM 1364 O O . VAL A 1 185 ? -6.272 7.260 20.300 1.00 94.25 185 VAL A O 1
ATOM 1367 N N . CYS A 1 186 ? -6.326 5.294 19.217 1.00 94.12 186 CYS A N 1
ATOM 1368 C CA . CYS A 1 186 ? -5.581 4.546 20.213 1.00 94.12 186 CYS A CA 1
ATOM 1369 C C . CYS A 1 186 ? -4.914 3.314 19.610 1.00 94.12 186 CYS A C 1
ATOM 1371 O O . CYS A 1 186 ? -5.307 2.815 18.550 1.00 94.12 186 CYS A O 1
ATOM 1373 N N . ARG A 1 187 ? -3.895 2.826 20.310 1.00 94.56 187 ARG A N 1
ATOM 1374 C CA . ARG A 1 187 ? -3.127 1.636 19.957 1.00 94.56 187 ARG A CA 1
ATOM 1375 C C . ARG A 1 187 ? -2.803 0.855 21.218 1.00 94.56 187 ARG A C 1
ATOM 1377 O O . ARG A 1 187 ? -2.418 1.450 22.222 1.00 94.56 187 ARG A O 1
ATOM 1384 N N . VAL A 1 188 ? -2.927 -0.464 21.152 1.00 94.62 188 VAL A N 1
ATOM 1385 C CA . VAL A 1 188 ? -2.444 -1.340 22.217 1.00 94.62 188 VAL A CA 1
ATOM 1386 C C . VAL A 1 188 ? -0.976 -1.666 21.963 1.00 94.62 188 VAL A C 1
ATOM 1388 O O . VAL A 1 188 ? -0.600 -2.038 20.850 1.00 94.62 188 VAL A O 1
ATOM 1391 N N . VAL A 1 189 ? -0.141 -1.485 22.981 1.00 92.94 189 VAL A N 1
ATOM 1392 C CA . VAL A 1 189 ? 1.303 -1.741 22.930 1.00 92.94 189 VAL A CA 1
ATOM 1393 C C . VAL A 1 189 ? 1.741 -2.521 24.160 1.00 92.94 189 VAL A C 1
ATOM 1395 O O . VAL A 1 189 ? 1.081 -2.479 25.199 1.00 92.94 189 VAL A O 1
ATOM 1398 N N . ASP A 1 190 ? 2.887 -3.189 24.075 1.00 91.88 190 ASP A N 1
ATOM 1399 C CA . ASP A 1 190 ? 3.550 -3.717 25.263 1.00 91.88 190 ASP A CA 1
ATOM 1400 C C . ASP A 1 190 ? 4.316 -2.592 25.963 1.00 91.88 190 ASP A C 1
ATOM 1402 O O . ASP A 1 190 ? 5.171 -1.932 25.370 1.00 91.88 190 ASP A O 1
ATOM 1406 N N . GLY A 1 191 ? 4.012 -2.367 27.241 1.00 85.31 191 GLY A N 1
ATOM 1407 C CA . GLY A 1 191 ? 4.796 -1.479 28.087 1.00 85.31 191 GLY A CA 1
ATOM 1408 C C . GLY A 1 191 ? 6.214 -2.013 28.308 1.00 85.31 191 GLY A C 1
ATOM 1409 O O . GLY A 1 191 ? 6.510 -3.186 28.086 1.00 85.31 191 GLY A O 1
ATOM 1410 N N . ASN A 1 192 ? 7.103 -1.166 28.832 1.00 84.56 192 ASN A N 1
ATOM 1411 C CA . ASN A 1 192 ? 8.483 -1.562 29.163 1.00 84.56 192 ASN A CA 1
ATOM 1412 C C . ASN A 1 192 ? 8.571 -2.704 30.197 1.00 84.56 192 ASN A C 1
ATOM 1414 O O . ASN A 1 192 ? 9.617 -3.329 30.349 1.00 84.56 192 ASN A O 1
ATOM 1418 N N . ASP A 1 193 ? 7.489 -2.948 30.934 1.00 87.31 193 ASP A N 1
ATOM 1419 C CA . ASP A 1 193 ? 7.305 -4.045 31.884 1.00 87.31 193 ASP A CA 1
ATOM 1420 C C . ASP A 1 193 ? 6.720 -5.319 31.246 1.00 87.31 193 ASP A C 1
ATOM 1422 O O . ASP A 1 193 ? 6.488 -6.302 31.949 1.00 87.31 193 ASP A O 1
ATOM 1426 N N . GLY A 1 194 ? 6.486 -5.317 29.930 1.00 88.06 194 GLY A N 1
ATOM 1427 C CA . GLY A 1 194 ? 5.859 -6.413 29.191 1.00 88.06 194 GLY A CA 1
ATOM 1428 C C . GLY A 1 194 ? 4.352 -6.530 29.421 1.00 88.06 194 GLY A C 1
ATOM 1429 O O . GLY A 1 194 ? 3.757 -7.538 29.045 1.00 88.06 194 GLY A O 1
ATOM 1430 N N . VAL A 1 195 ? 3.729 -5.537 30.062 1.00 90.94 195 VAL A N 1
ATOM 1431 C CA . VAL A 1 195 ? 2.281 -5.504 30.289 1.00 90.94 195 VAL A CA 1
ATOM 1432 C C . VAL A 1 195 ? 1.631 -4.695 29.176 1.00 90.94 195 VAL A C 1
ATOM 1434 O O . VAL A 1 195 ? 2.047 -3.568 28.910 1.00 90.94 195 VAL A O 1
ATOM 1437 N N . ALA A 1 196 ? 0.601 -5.256 28.543 1.00 93.12 196 ALA A N 1
ATOM 1438 C CA . ALA A 1 196 ? -0.156 -4.572 27.503 1.00 93.12 196 ALA A CA 1
ATOM 1439 C C . ALA A 1 196 ? -0.845 -3.311 28.054 1.00 93.12 196 ALA A C 1
ATOM 1441 O O . ALA A 1 196 ? -1.404 -3.322 29.155 1.00 93.12 196 ALA A O 1
ATOM 1442 N N . ARG A 1 197 ? -0.793 -2.217 27.295 1.00 91.06 197 ARG A N 1
ATOM 1443 C CA . ARG A 1 197 ? -1.348 -0.909 27.662 1.00 91.06 197 ARG A CA 1
ATOM 1444 C C . ARG A 1 197 ? -2.002 -0.257 26.455 1.00 91.06 197 ARG A C 1
ATOM 1446 O O . ARG A 1 197 ? -1.531 -0.405 25.331 1.00 91.06 197 ARG A O 1
ATOM 1453 N N . LEU A 1 198 ? -3.054 0.509 26.718 1.00 91.56 198 LEU A N 1
ATOM 1454 C CA . LEU A 1 198 ? -3.726 1.325 25.718 1.00 91.56 198 LEU A CA 1
ATOM 1455 C C . LEU A 1 198 ? -3.101 2.724 25.680 1.00 91.56 198 LEU A C 1
ATOM 1457 O O . LEU A 1 198 ? -3.210 3.487 26.640 1.00 91.56 198 LEU A O 1
ATOM 1461 N N . GLU A 1 199 ? -2.461 3.072 24.569 1.00 91.88 199 GLU A N 1
ATOM 1462 C CA . GLU A 1 199 ? -1.977 4.427 24.311 1.00 91.88 199 GLU A CA 1
ATOM 1463 C C . GLU A 1 199 ? -3.022 5.218 23.524 1.00 91.88 199 GLU A C 1
ATOM 1465 O O . GLU A 1 199 ? -3.466 4.787 22.458 1.00 91.88 199 GLU A O 1
ATOM 1470 N N . VAL A 1 200 ? -3.396 6.395 24.029 1.00 91.69 200 VAL A N 1
ATOM 1471 C CA . VAL A 1 200 ? -4.433 7.261 23.448 1.00 91.69 200 VAL A CA 1
ATOM 1472 C C . VAL A 1 200 ? -3.789 8.467 22.766 1.00 91.69 200 VAL A C 1
ATOM 1474 O O . VAL A 1 200 ? -2.929 9.120 23.350 1.00 91.69 200 VAL A O 1
ATOM 1477 N N . GLY A 1 201 ? -4.202 8.762 21.532 1.00 88.81 201 GLY A N 1
ATOM 1478 C CA . GLY A 1 201 ? -3.694 9.872 20.723 1.00 88.81 201 GLY A CA 1
ATOM 1479 C C . GLY A 1 201 ? -3.745 9.590 19.217 1.00 88.81 201 GLY A C 1
ATOM 1480 O O . GLY A 1 201 ? -3.687 8.440 18.769 1.00 88.81 201 GLY A O 1
ATOM 1481 N N . VAL A 1 202 ? -3.833 10.656 18.422 1.00 87.56 202 VAL A N 1
ATOM 1482 C CA . VAL A 1 202 ? -3.846 10.612 16.954 1.00 87.56 202 VAL A CA 1
ATO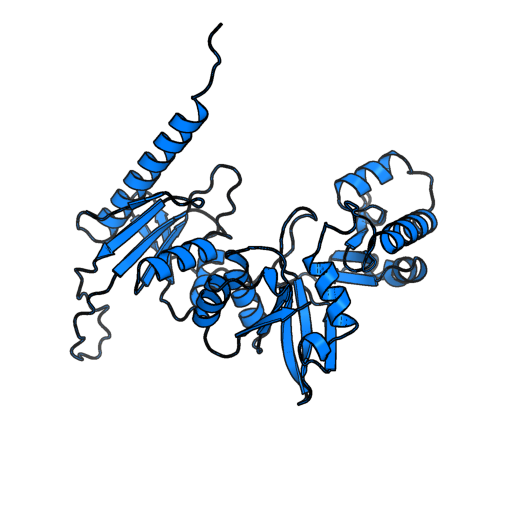M 1483 C C . VAL A 1 202 ? -2.411 10.541 16.426 1.00 87.56 202 VAL A C 1
ATOM 1485 O O . VAL A 1 202 ? -1.755 11.549 16.163 1.00 87.56 202 VAL A O 1
ATOM 1488 N N . GLY A 1 203 ? -1.925 9.314 16.242 1.00 81.62 203 GLY A N 1
ATOM 1489 C CA . GLY A 1 203 ? -0.572 9.029 15.756 1.00 81.62 203 GLY A CA 1
ATOM 1490 C C . GLY A 1 203 ? 0.485 8.976 16.856 1.00 81.62 203 GLY A C 1
ATOM 1491 O O . GLY A 1 203 ? 0.249 9.375 17.991 1.00 81.62 203 GLY A O 1
ATOM 1492 N N . ALA A 1 204 ? 1.672 8.471 16.507 1.00 78.56 204 ALA A N 1
ATOM 1493 C CA . ALA A 1 204 ? 2.730 8.177 17.478 1.00 78.56 204 ALA A CA 1
ATOM 1494 C C . ALA A 1 204 ? 3.142 9.402 18.310 1.00 78.56 204 ALA A C 1
ATOM 1496 O O . ALA A 1 204 ? 3.184 9.330 19.530 1.00 78.56 204 ALA A O 1
ATOM 1497 N N . GLN A 1 205 ? 3.349 10.550 17.660 1.00 75.56 205 GLN A N 1
ATOM 1498 C CA . GLN A 1 205 ? 3.780 11.775 18.343 1.00 75.56 205 GLN A CA 1
ATOM 1499 C C . GLN A 1 205 ? 2.743 12.299 19.344 1.00 75.56 205 GLN A C 1
ATOM 1501 O O . GLN A 1 205 ? 3.112 12.812 20.397 1.00 75.56 205 GLN A O 1
ATOM 1506 N N . ASP A 1 206 ? 1.455 12.182 19.013 1.00 81.50 206 ASP A N 1
ATOM 1507 C CA . ASP A 1 206 ? 0.376 12.608 19.904 1.00 81.50 206 ASP A CA 1
ATOM 1508 C C . ASP A 1 206 ? 0.239 11.647 21.089 1.00 81.50 206 ASP A C 1
ATOM 1510 O O . ASP A 1 206 ? 0.089 12.098 22.219 1.00 81.50 206 ASP A O 1
ATOM 1514 N N . ARG A 1 207 ? 0.393 10.333 20.864 1.00 83.88 207 ARG A N 1
ATOM 1515 C CA . ARG A 1 207 ? 0.402 9.323 21.937 1.00 83.88 207 ARG A CA 1
ATOM 1516 C C . ARG A 1 207 ? 1.565 9.509 22.908 1.00 83.88 207 ARG A C 1
ATOM 1518 O O . ARG A 1 207 ? 1.346 9.508 24.120 1.00 83.88 207 ARG A O 1
ATOM 1525 N N . ASP A 1 208 ? 2.768 9.754 22.391 1.00 76.44 208 ASP A N 1
ATOM 1526 C CA . ASP A 1 208 ? 3.952 10.044 23.208 1.00 76.44 208 ASP A CA 1
ATOM 1527 C C . ASP A 1 208 ? 3.726 11.298 24.070 1.00 76.44 208 ASP A C 1
ATOM 1529 O O . ASP A 1 208 ? 3.977 11.304 25.280 1.00 76.44 208 ASP A O 1
ATOM 1533 N N . ALA A 1 209 ? 3.207 12.370 23.459 1.00 75.44 209 ALA A N 1
ATOM 1534 C CA . ALA A 1 209 ? 2.893 13.610 24.159 1.00 75.44 209 ALA A CA 1
ATOM 1535 C C . ALA A 1 209 ? 1.783 13.414 25.202 1.00 75.4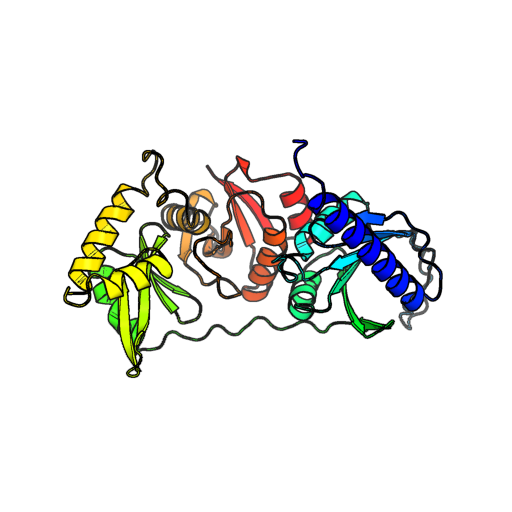4 209 ALA A C 1
ATOM 1537 O O . ALA A 1 209 ? 1.882 13.933 26.317 1.00 75.44 209 ALA A O 1
ATOM 1538 N N . PHE A 1 210 ? 0.746 12.644 24.873 1.00 75.50 210 PHE A N 1
ATOM 1539 C CA . PHE A 1 210 ? -0.347 12.333 25.782 1.00 75.50 210 PHE A CA 1
ATOM 1540 C C . PHE A 1 210 ? 0.159 11.586 27.019 1.00 75.50 210 PHE A C 1
ATOM 1542 O O . PHE A 1 210 ? -0.147 12.001 28.139 1.00 75.50 210 PHE A O 1
ATOM 1549 N N . GLY A 1 211 ? 0.994 10.559 26.827 1.00 71.75 211 GLY A N 1
ATOM 1550 C CA . GLY A 1 211 ? 1.598 9.781 27.910 1.00 71.75 211 GLY A CA 1
ATOM 1551 C C . GLY A 1 211 ? 2.456 10.623 28.860 1.00 71.75 211 GLY A C 1
ATOM 1552 O O . GLY A 1 211 ? 2.394 10.435 30.074 1.00 71.75 211 GLY A O 1
ATOM 1553 N N . LEU A 1 212 ? 3.203 11.602 28.337 1.00 71.69 212 LEU A N 1
ATOM 1554 C CA . LEU A 1 212 ? 4.005 12.524 29.153 1.00 71.69 212 LEU A CA 1
ATOM 1555 C C . LEU A 1 212 ? 3.157 13.524 29.952 1.00 71.69 212 LEU A C 1
ATOM 1557 O O . LEU A 1 212 ? 3.547 13.920 31.050 1.00 71.69 212 LEU A O 1
ATOM 1561 N N . LEU A 1 213 ? 2.029 13.967 29.393 1.00 69.50 213 LEU A N 1
ATOM 1562 C CA . LEU A 1 213 ? 1.216 15.049 29.955 1.00 69.50 213 LEU A CA 1
ATOM 1563 C C . LEU A 1 213 ? 0.090 14.564 30.881 1.00 69.50 213 LEU A C 1
ATOM 1565 O O . LEU A 1 213 ? -0.330 15.317 31.757 1.00 69.50 213 LEU A O 1
ATOM 1569 N N . HIS A 1 214 ? -0.402 13.336 30.697 1.00 64.62 214 HIS A N 1
ATOM 1570 C CA . HIS A 1 214 ? -1.638 12.850 31.325 1.00 64.62 214 HIS A CA 1
ATOM 1571 C C . HIS A 1 214 ? -1.475 11.511 32.062 1.00 64.62 214 HIS A C 1
ATOM 1573 O O . HIS A 1 214 ? -2.452 10.783 32.217 1.00 64.62 214 HIS A O 1
ATOM 1579 N N . GLY A 1 215 ? -0.269 11.191 32.548 1.00 59.62 215 GLY A N 1
ATOM 1580 C CA . GLY A 1 215 ? 0.063 9.890 33.153 1.00 59.62 215 GLY A CA 1
ATOM 1581 C C . GLY A 1 215 ? -0.825 9.418 34.320 1.00 59.62 215 GLY A C 1
ATOM 1582 O O . GLY A 1 215 ? -0.867 8.221 34.585 1.00 59.62 215 GLY A O 1
ATOM 1583 N N . ASP A 1 216 ? -1.563 10.321 34.976 1.00 59.34 216 ASP A N 1
ATOM 1584 C CA . ASP A 1 216 ? -2.476 10.005 36.089 1.00 59.34 216 ASP A CA 1
ATOM 1585 C C . ASP A 1 216 ? -3.945 9.794 35.661 1.00 59.34 216 ASP A C 1
ATOM 1587 O O . ASP A 1 216 ? -4.801 9.488 36.494 1.00 59.34 216 ASP A O 1
ATOM 1591 N N . GLN A 1 217 ? -4.286 9.993 34.384 1.00 61.62 217 GLN A N 1
ATOM 1592 C CA . GLN A 1 217 ? -5.668 9.917 33.920 1.00 61.62 217 GLN A CA 1
ATOM 1593 C C . GLN A 1 217 ? -6.071 8.482 33.522 1.00 61.62 217 GLN A C 1
ATOM 1595 O O . GLN A 1 217 ? -5.323 7.835 32.790 1.00 61.62 217 GLN A O 1
ATOM 1600 N N . PRO A 1 218 ? -7.280 7.998 33.892 1.00 67.25 218 PRO A N 1
ATOM 1601 C CA . PRO A 1 218 ? -7.801 6.738 33.369 1.00 67.25 218 PRO A CA 1
ATOM 1602 C C . PRO A 1 218 ? -7.843 6.726 31.824 1.00 67.25 218 PRO A C 1
ATOM 1604 O O . PRO A 1 218 ? -8.425 7.650 31.234 1.00 67.25 218 PRO A O 1
ATOM 1607 N N . PRO A 1 219 ? -7.269 5.698 31.163 1.00 72.62 219 PRO A N 1
ATOM 1608 C CA . PRO A 1 219 ? -7.229 5.588 29.701 1.00 72.62 219 PRO A CA 1
ATOM 1609 C C . PRO A 1 219 ? -8.610 5.621 29.034 1.00 72.62 219 PRO A C 1
ATOM 1611 O O . PRO A 1 219 ? -8.777 6.313 28.032 1.00 72.62 219 PRO A O 1
ATOM 1614 N N . ALA A 1 220 ? -9.620 4.987 29.634 1.00 80.19 220 ALA A N 1
ATOM 1615 C CA . ALA A 1 220 ? -10.989 4.976 29.113 1.00 80.19 220 ALA A CA 1
ATOM 1616 C C . ALA A 1 220 ? -11.600 6.388 28.979 1.00 80.19 220 ALA A C 1
ATOM 1618 O O . ALA A 1 220 ? -12.116 6.755 27.922 1.00 80.19 220 ALA A O 1
ATOM 1619 N N . ASP A 1 221 ? -11.473 7.232 30.011 1.00 83.56 221 ASP A N 1
ATOM 1620 C CA . ASP A 1 221 ? -11.984 8.611 29.976 1.00 83.56 221 ASP A CA 1
ATOM 1621 C C . ASP A 1 221 ? -11.225 9.476 28.962 1.00 83.56 221 ASP A C 1
ATOM 1623 O O . ASP A 1 221 ? -11.777 10.418 28.388 1.00 83.56 221 ASP A O 1
ATOM 1627 N N . ALA A 1 222 ? -9.929 9.205 28.776 1.00 86.31 222 ALA A N 1
ATOM 1628 C CA . ALA A 1 222 ? -9.116 9.887 27.777 1.00 86.31 222 ALA A CA 1
ATOM 1629 C C . ALA A 1 222 ? -9.580 9.516 26.373 1.00 86.31 222 ALA A C 1
ATOM 1631 O O . ALA A 1 222 ? -9.836 10.407 25.558 1.00 86.31 222 ALA A O 1
ATOM 1632 N N . LEU A 1 223 ? -9.742 8.216 26.129 1.00 91.75 223 LEU A N 1
ATOM 1633 C CA . LEU A 1 223 ? -10.160 7.686 24.846 1.00 91.75 223 LEU A CA 1
ATOM 1634 C C . LEU A 1 223 ? -11.533 8.223 24.451 1.00 91.75 223 LEU A C 1
ATOM 1636 O O . LEU A 1 223 ? -11.656 8.791 23.371 1.00 91.75 223 LEU A O 1
ATOM 1640 N N . ALA A 1 224 ? -12.527 8.164 25.341 1.00 92.94 224 ALA A N 1
ATOM 1641 C CA . ALA A 1 224 ? -13.870 8.670 25.057 1.00 92.94 224 ALA A CA 1
ATOM 1642 C C . ALA A 1 224 ? -13.870 10.157 24.644 1.00 92.94 224 ALA A C 1
ATOM 1644 O O . ALA A 1 224 ? -14.600 10.565 23.737 1.00 92.94 224 ALA A O 1
ATOM 1645 N N . ARG A 1 225 ? -13.013 10.990 25.258 1.00 91.00 225 ARG A N 1
ATOM 1646 C CA . ARG A 1 225 ? -12.886 12.405 24.869 1.00 91.00 225 ARG A CA 1
ATOM 1647 C C . ARG A 1 225 ? -12.211 12.591 23.516 1.00 91.00 225 ARG A C 1
ATOM 1649 O O . ARG A 1 225 ? -12.670 13.428 22.737 1.00 91.00 225 ARG A O 1
ATOM 1656 N N . VAL A 1 226 ? -11.145 11.841 23.231 1.00 92.94 226 VAL A N 1
ATOM 1657 C CA . VAL A 1 226 ? -10.480 11.881 21.918 1.00 92.94 226 VAL A CA 1
ATOM 1658 C C . VAL A 1 226 ? -11.437 11.403 20.829 1.00 92.94 226 VAL A C 1
ATOM 1660 O O . VAL A 1 226 ? -11.577 12.085 19.814 1.00 92.94 226 VAL A O 1
ATOM 1663 N N . VAL A 1 227 ? -12.169 10.312 21.071 1.00 95.62 227 VAL A N 1
ATOM 1664 C CA . VAL A 1 227 ? -13.190 9.787 20.157 1.00 95.62 227 VAL A CA 1
ATOM 1665 C C . VAL A 1 227 ? -14.239 10.848 19.849 1.00 95.62 227 VAL A C 1
ATOM 1667 O O . VAL A 1 227 ? -14.454 11.178 18.682 1.00 95.62 227 VAL A O 1
ATOM 1670 N N . ALA A 1 228 ? -14.836 11.453 20.881 1.00 94.44 228 ALA A N 1
ATOM 1671 C CA . ALA A 1 228 ? -15.847 12.490 20.704 1.00 94.44 228 ALA A CA 1
ATOM 1672 C C . ALA A 1 228 ? -15.314 13.698 19.915 1.00 94.44 228 ALA A C 1
ATOM 1674 O O . ALA A 1 228 ? -16.017 14.238 19.059 1.00 94.44 228 ALA A O 1
ATOM 1675 N N . HIS A 1 229 ? -14.070 14.116 20.169 1.00 93.38 229 HIS A N 1
ATOM 1676 C CA . HIS A 1 229 ? -13.450 15.222 19.444 1.00 93.38 229 HIS A CA 1
ATOM 1677 C C . HIS A 1 229 ? -13.210 14.884 17.967 1.00 93.38 229 HIS A C 1
ATOM 1679 O O . HIS A 1 229 ? -13.582 15.665 17.092 1.00 93.38 229 HIS A O 1
ATOM 1685 N N . VAL A 1 230 ? -12.630 13.718 17.671 1.00 94.62 230 VAL A N 1
ATOM 1686 C CA . VAL A 1 230 ? -12.328 13.286 16.297 1.00 94.62 230 VAL A CA 1
ATOM 1687 C C . VAL A 1 230 ? -13.611 13.073 15.493 1.00 94.62 230 VAL A C 1
ATOM 1689 O O . VAL A 1 230 ? -13.693 13.529 14.349 1.00 94.62 230 VAL A O 1
ATOM 169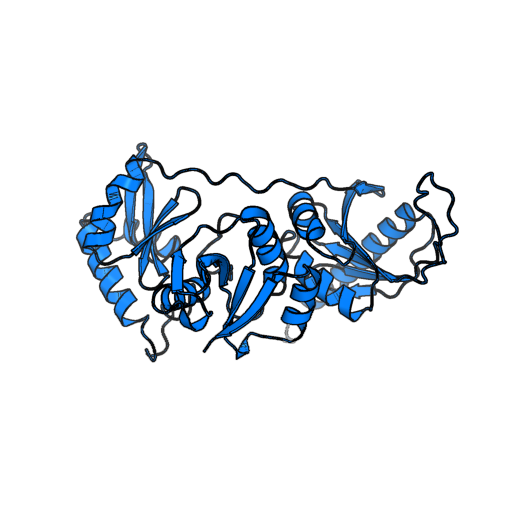2 N N . ALA A 1 231 ? -14.632 12.461 16.098 1.00 93.69 231 ALA A N 1
ATOM 1693 C CA . ALA A 1 231 ? -15.923 12.213 15.461 1.00 93.69 231 ALA A CA 1
ATOM 1694 C C . ALA A 1 231 ? -16.599 13.515 15.001 1.00 93.69 231 ALA A C 1
ATOM 1696 O O . ALA A 1 231 ? -17.168 13.553 13.916 1.00 93.69 231 ALA A O 1
ATOM 1697 N N . GLN A 1 232 ? -16.477 14.606 15.769 1.00 92.69 232 GLN A N 1
ATOM 1698 C CA . GLN A 1 232 ? -17.007 15.922 15.380 1.00 92.69 232 GLN A CA 1
ATOM 1699 C C . GLN A 1 232 ? -16.297 16.526 14.162 1.00 92.69 232 GLN A C 1
ATOM 1701 O O . GLN A 1 232 ? -16.902 17.302 13.426 1.00 92.69 232 GLN A O 1
ATOM 1706 N N . GLN A 1 233 ? -15.017 16.201 13.953 1.00 93.69 233 GLN A N 1
ATOM 1707 C CA . GLN A 1 233 ? -14.235 16.755 12.844 1.00 93.69 233 GLN A CA 1
ATOM 1708 C C . GLN A 1 233 ? -14.360 15.927 11.561 1.00 93.69 233 GLN A C 1
ATOM 1710 O O . GLN A 1 233 ? -14.256 16.484 10.469 1.00 93.69 233 GLN A O 1
ATOM 1715 N N . ARG A 1 234 ? -14.561 14.606 11.672 1.00 92.06 234 ARG A N 1
ATOM 1716 C CA . ARG A 1 234 ? -14.563 13.653 10.546 1.00 92.06 234 ARG A CA 1
ATOM 1717 C C . ARG A 1 234 ? -15.968 13.346 10.018 1.00 92.06 234 ARG A C 1
ATOM 1719 O O . ARG A 1 234 ? -16.288 12.190 9.762 1.00 92.06 234 ARG A O 1
ATOM 1726 N N . VAL A 1 235 ? -16.802 14.365 9.838 1.00 86.19 235 VAL A N 1
ATOM 1727 C CA . VAL A 1 235 ? -18.122 14.230 9.193 1.00 86.19 235 VAL A CA 1
ATOM 1728 C C . VAL A 1 235 ? -18.125 14.847 7.792 1.00 86.19 235 VAL A C 1
ATOM 1730 O O . VAL A 1 235 ? -17.322 15.749 7.530 1.00 86.19 235 VAL A O 1
ATOM 1733 N N . PRO A 1 236 ? -19.010 14.386 6.885 1.00 78.44 236 PRO A N 1
ATOM 1734 C CA . PRO A 1 236 ? -19.253 15.072 5.619 1.00 78.44 236 PRO A CA 1
ATOM 1735 C C . PRO A 1 236 ? -19.539 16.561 5.851 1.00 78.44 236 PRO A C 1
ATOM 1737 O O . PRO A 1 236 ? -20.193 16.924 6.827 1.00 78.44 236 PRO A O 1
ATOM 1740 N N . ASP A 1 237 ? -19.008 17.415 4.978 1.00 81.06 237 ASP A N 1
ATOM 1741 C CA . ASP A 1 237 ? -19.170 18.877 5.021 1.00 81.06 237 ASP A CA 1
ATOM 1742 C C . ASP A 1 237 ? -18.643 19.584 6.287 1.00 81.06 237 ASP A C 1
ATOM 1744 O O . ASP A 1 237 ? -18.905 20.773 6.496 1.00 81.06 237 ASP A O 1
ATOM 1748 N N . ALA A 1 238 ? -17.849 18.899 7.120 1.00 84.81 238 ALA A N 1
ATOM 1749 C CA . ALA A 1 238 ? -17.162 19.538 8.237 1.00 84.81 238 ALA A CA 1
ATOM 1750 C C . ALA A 1 238 ? -16.260 20.691 7.749 1.00 84.81 238 ALA A C 1
ATOM 1752 O O . ALA A 1 238 ? -15.608 20.574 6.701 1.00 84.81 238 ALA A O 1
ATOM 1753 N N . PRO A 1 239 ? -16.136 21.789 8.524 1.00 89.00 239 PRO A N 1
ATOM 1754 C CA . PRO A 1 239 ? -15.115 22.795 8.273 1.00 89.00 239 PRO A CA 1
ATOM 1755 C C . PRO A 1 239 ? -13.726 22.161 8.139 1.00 89.00 239 PRO A C 1
ATOM 1757 O O . PRO A 1 239 ? -13.423 21.127 8.737 1.00 89.00 239 PRO A O 1
ATOM 1760 N N . GLN A 1 240 ? -12.854 22.794 7.356 1.00 88.44 240 GLN A N 1
ATOM 1761 C CA . GLN A 1 240 ? -11.488 22.316 7.163 1.00 88.44 240 GLN A CA 1
ATOM 1762 C C . GLN A 1 240 ? -10.775 22.132 8.513 1.00 88.44 240 GLN A C 1
ATOM 1764 O O . GLN A 1 240 ? -10.577 23.099 9.247 1.00 88.44 240 GLN A O 1
ATOM 1769 N N . HIS A 1 241 ? -10.314 20.909 8.782 1.00 89.94 241 HIS A N 1
ATOM 1770 C CA . HIS A 1 241 ? -9.578 20.563 9.994 1.00 89.94 241 HIS A CA 1
ATOM 1771 C C . HIS A 1 241 ? -8.470 19.544 9.675 1.00 89.94 241 HIS A C 1
ATOM 1773 O O . HIS A 1 241 ? -8.677 18.675 8.833 1.00 89.94 241 HIS A O 1
ATOM 1779 N N . PRO A 1 242 ? -7.291 19.569 10.326 1.00 88.81 242 PRO A N 1
ATOM 1780 C CA . PRO A 1 242 ? -6.260 18.554 10.083 1.00 88.81 242 PRO A CA 1
ATOM 1781 C C . PRO A 1 242 ? -6.787 17.114 10.211 1.00 88.81 242 PRO A C 1
ATOM 1783 O O . PRO A 1 242 ? -6.581 16.294 9.321 1.00 88.81 242 PRO A O 1
ATOM 1786 N N . LEU A 1 243 ? -7.579 16.839 11.253 1.00 91.00 243 LEU A N 1
ATOM 1787 C CA . LEU A 1 243 ? -8.160 15.514 11.512 1.00 91.00 243 LEU A CA 1
ATOM 1788 C C . LEU A 1 243 ? -9.092 14.995 10.411 1.00 91.00 243 LEU A C 1
ATOM 1790 O O . LEU A 1 243 ? -9.299 13.792 10.368 1.00 91.00 243 LEU A O 1
ATOM 1794 N N . ASN A 1 244 ? -9.636 15.833 9.520 1.00 88.94 244 ASN A N 1
ATOM 1795 C CA . ASN A 1 244 ? -10.445 15.369 8.381 1.00 88.94 244 ASN A CA 1
ATOM 1796 C C . ASN A 1 244 ? -9.678 15.293 7.055 1.00 88.94 244 ASN A C 1
ATOM 1798 O O . ASN A 1 244 ? -10.266 15.028 6.009 1.00 88.94 244 ASN A O 1
ATOM 1802 N N . ARG A 1 245 ? -8.354 15.483 7.092 1.00 88.50 245 ARG A N 1
ATOM 1803 C CA . ARG A 1 245 ? -7.473 15.424 5.913 1.00 88.50 245 ARG A CA 1
ATOM 1804 C C . ARG A 1 245 ? -6.390 14.356 5.982 1.00 88.50 245 ARG A C 1
ATOM 1806 O O . ARG A 1 245 ? -5.750 14.108 4.967 1.00 88.50 245 ARG A O 1
ATOM 1813 N N . ILE A 1 246 ? -6.192 13.750 7.146 1.00 90.00 246 ILE A N 1
ATOM 1814 C CA . ILE A 1 246 ? -5.212 12.686 7.383 1.00 90.00 246 ILE A CA 1
ATOM 1815 C C . ILE A 1 246 ? -5.915 11.326 7.248 1.00 90.00 246 ILE A C 1
ATOM 1817 O O . ILE A 1 246 ? -7.110 11.228 7.552 1.00 90.00 246 ILE A O 1
ATOM 1821 N N . ALA A 1 247 ? -5.190 10.291 6.806 1.00 90.69 247 ALA A N 1
ATOM 1822 C CA . ALA A 1 247 ? -5.714 8.936 6.599 1.00 90.69 247 ALA A CA 1
ATOM 1823 C C . ALA A 1 247 ? -7.015 8.938 5.770 1.00 90.69 247 ALA A C 1
ATOM 1825 O O . ALA A 1 247 ? -8.061 8.439 6.204 1.00 90.69 247 ALA A O 1
ATOM 1826 N N . ARG A 1 248 ? -6.980 9.591 4.600 1.00 92.00 248 ARG A N 1
ATOM 1827 C CA . ARG A 1 248 ? -8.171 9.757 3.749 1.00 92.00 248 ARG A CA 1
ATOM 1828 C C . ARG A 1 248 ? -8.601 8.437 3.130 1.00 92.00 248 ARG A C 1
ATOM 1830 O O . ARG A 1 248 ? -9.790 8.199 2.987 1.00 92.00 248 ARG A O 1
ATOM 1837 N N . GLU A 1 249 ? -7.648 7.573 2.829 1.00 94.69 249 GLU A N 1
ATOM 1838 C CA . GLU A 1 249 ? -7.845 6.222 2.319 1.00 94.69 249 GLU A CA 1
ATOM 1839 C C . GLU A 1 249 ? -8.697 5.419 3.309 1.00 94.69 249 GLU A C 1
ATOM 1841 O O . GLU A 1 249 ? -9.720 4.851 2.934 1.00 94.69 249 GLU A O 1
ATOM 1846 N N . ARG A 1 250 ? -8.354 5.474 4.606 1.00 94.56 250 ARG A N 1
ATOM 1847 C CA . ARG A 1 250 ? -9.137 4.829 5.670 1.00 94.56 250 ARG A CA 1
ATOM 1848 C C . ARG A 1 250 ? -10.509 5.481 5.871 1.00 94.56 250 ARG A C 1
ATOM 1850 O O . ARG A 1 250 ? -11.466 4.762 6.138 1.00 94.56 250 ARG A O 1
ATOM 1857 N N . LEU A 1 251 ? -10.632 6.808 5.726 1.00 94.06 251 LEU A N 1
ATOM 1858 C CA . LEU A 1 251 ? -11.942 7.482 5.758 1.00 94.06 251 LEU A CA 1
ATOM 1859 C C . LEU A 1 251 ? -12.856 6.967 4.646 1.00 94.06 251 LEU A C 1
ATOM 1861 O O . LEU A 1 251 ? -14.017 6.654 4.891 1.00 94.06 251 LEU A O 1
ATOM 1865 N N . LEU A 1 252 ? -12.323 6.878 3.427 1.00 95.25 252 LEU A N 1
ATOM 1866 C CA . LEU A 1 252 ? -13.046 6.365 2.270 1.00 95.25 252 LEU A CA 1
ATOM 1867 C C . LEU A 1 252 ? -13.413 4.893 2.474 1.00 95.25 252 LEU A C 1
ATOM 1869 O O . LEU A 1 252 ? -14.566 4.537 2.262 1.00 95.25 252 LEU A O 1
ATOM 1873 N N . ARG A 1 253 ? -12.496 4.057 2.979 1.00 97.00 253 ARG A N 1
ATOM 1874 C CA . ARG A 1 253 ? -12.800 2.662 3.341 1.00 97.00 253 ARG A CA 1
ATOM 1875 C C . ARG A 1 253 ? -13.929 2.579 4.363 1.00 97.00 253 ARG A C 1
ATOM 1877 O O . ARG A 1 253 ? -14.836 1.776 4.188 1.00 97.00 253 ARG A O 1
ATOM 1884 N N . TRP A 1 254 ? -13.903 3.417 5.398 1.00 96.25 254 TRP A N 1
ATOM 1885 C CA . TRP A 1 254 ? -14.965 3.467 6.403 1.00 96.25 254 TRP A CA 1
ATOM 1886 C C . TRP A 1 254 ? -16.324 3.841 5.792 1.00 96.25 254 TRP A C 1
ATOM 1888 O O . TRP A 1 254 ? -17.335 3.234 6.134 1.00 96.25 254 TRP A O 1
ATOM 1898 N N . LEU A 1 255 ? -16.356 4.787 4.846 1.00 95.44 255 LEU A N 1
ATOM 1899 C CA . LEU A 1 255 ? -17.576 5.129 4.106 1.00 95.44 255 LEU A CA 1
ATOM 1900 C C . LEU A 1 255 ? -18.068 3.953 3.250 1.00 95.44 255 LEU A C 1
ATOM 1902 O O . LEU A 1 255 ? -19.247 3.619 3.311 1.00 95.44 255 LEU A O 1
ATOM 1906 N N . LEU A 1 256 ? -17.170 3.296 2.513 1.00 97.25 256 LEU A N 1
ATOM 1907 C CA . LEU A 1 256 ? -17.504 2.148 1.664 1.00 97.25 256 LEU A CA 1
ATOM 1908 C C . LEU A 1 256 ? -17.995 0.941 2.469 1.00 97.25 256 LEU A C 1
ATOM 1910 O O . LEU A 1 256 ? -18.897 0.247 2.028 1.00 97.25 256 LEU A O 1
ATOM 1914 N N . VAL A 1 257 ? -17.451 0.690 3.662 1.00 97.62 257 VAL A N 1
ATOM 1915 C CA . VAL A 1 257 ? -17.938 -0.387 4.545 1.00 97.62 257 VAL A CA 1
ATOM 1916 C C . VAL A 1 257 ? -19.387 -0.140 4.978 1.00 97.62 257 VAL A C 1
ATOM 1918 O O . VAL A 1 257 ? -20.155 -1.083 5.153 1.00 97.62 257 VAL A O 1
ATOM 1921 N N . ARG A 1 258 ? -19.786 1.127 5.129 1.00 95.75 258 ARG A N 1
ATOM 1922 C CA . ARG A 1 258 ? -21.156 1.509 5.509 1.00 95.75 258 ARG A CA 1
ATOM 1923 C C . ARG A 1 258 ? -22.121 1.539 4.332 1.00 95.75 258 ARG A C 1
ATOM 1925 O O . ARG A 1 258 ? -23.314 1.341 4.545 1.00 95.75 258 ARG A O 1
ATOM 1932 N N . ASP A 1 259 ? -21.613 1.802 3.135 1.00 96.88 259 ASP A N 1
ATOM 1933 C CA . ASP A 1 259 ? -22.379 1.780 1.891 1.00 96.88 259 ASP A CA 1
ATOM 1934 C C . ASP A 1 259 ? -21.618 1.026 0.781 1.00 96.88 259 ASP A C 1
ATOM 1936 O O . ASP A 1 259 ? -21.056 1.645 -0.131 1.00 96.88 259 ASP A O 1
ATOM 1940 N N . PRO A 1 260 ? -21.572 -0.323 0.847 1.00 97.88 260 PRO A N 1
ATOM 1941 C CA . PRO A 1 260 ? -20.823 -1.137 -0.116 1.00 97.88 260 PRO A CA 1
ATOM 1942 C C . PRO A 1 260 ? -21.350 -1.021 -1.553 1.00 97.88 260 PRO A C 1
ATOM 1944 O O . PRO A 1 260 ? -20.608 -1.261 -2.508 1.00 97.88 260 PRO A O 1
ATOM 1947 N N . GLY A 1 261 ? -22.606 -0.590 -1.720 1.00 97.44 261 GLY A N 1
ATOM 1948 C CA . GLY A 1 261 ? -23.247 -0.425 -3.023 1.00 97.44 261 GLY A CA 1
ATOM 1949 C C . GLY A 1 261 ? -22.566 0.618 -3.911 1.00 97.44 261 GLY A C 1
ATOM 1950 O O . GLY A 1 261 ? -22.647 0.515 -5.130 1.00 97.44 261 GLY A O 1
ATOM 1951 N N . VAL A 1 262 ? -21.818 1.567 -3.333 1.00 95.94 262 VAL A N 1
ATOM 1952 C CA . VAL A 1 262 ? -20.995 2.541 -4.083 1.00 95.94 262 VAL A CA 1
ATOM 1953 C C . VAL A 1 262 ? -19.953 1.853 -4.973 1.00 95.94 262 VAL A C 1
ATOM 1955 O O . VAL A 1 262 ? -19.540 2.409 -5.991 1.00 95.94 262 VAL A O 1
ATOM 1958 N N . VAL A 1 263 ? -19.525 0.647 -4.593 1.00 97.00 263 VAL A N 1
ATOM 1959 C CA . VAL A 1 263 ? -18.587 -0.184 -5.354 1.00 97.00 263 VAL A CA 1
ATOM 1960 C C . VAL A 1 263 ? -19.234 -1.481 -5.855 1.00 97.00 263 VAL A C 1
ATOM 1962 O O . VAL A 1 263 ? -18.517 -2.414 -6.199 1.00 97.00 263 VAL A O 1
ATOM 1965 N N . ASP A 1 264 ? -20.560 -1.508 -6.036 1.00 96.81 264 ASP A N 1
ATOM 1966 C CA . ASP A 1 264 ? -21.355 -2.665 -6.502 1.00 96.81 264 ASP A CA 1
ATOM 1967 C C . ASP A 1 264 ? -21.194 -3.927 -5.632 1.00 96.81 264 ASP A C 1
ATOM 1969 O O . ASP A 1 264 ? -21.328 -5.055 -6.108 1.00 96.81 264 ASP A O 1
ATOM 1973 N N . LEU A 1 265 ? -20.924 -3.744 -4.338 1.00 98.06 265 LEU A N 1
ATOM 1974 C CA . LEU A 1 265 ? -20.837 -4.833 -3.368 1.00 98.06 265 LEU A CA 1
ATOM 1975 C C . LEU A 1 265 ? -22.054 -4.834 -2.440 1.00 98.06 265 LEU A C 1
ATOM 1977 O O . LEU A 1 265 ? -22.697 -3.807 -2.220 1.00 98.06 265 LEU A O 1
ATOM 1981 N N . THR A 1 266 ? -22.378 -5.997 -1.879 1.00 98.19 266 THR A N 1
ATOM 1982 C CA . THR A 1 266 ? -23.474 -6.159 -0.909 1.00 98.19 266 THR A CA 1
ATOM 1983 C C . THR A 1 266 ? -22.987 -6.148 0.532 1.00 98.19 266 THR A C 1
ATOM 1985 O O . THR A 1 266 ? -23.729 -5.779 1.438 1.00 98.19 266 THR A O 1
ATOM 1988 N N . GLU A 1 267 ? -21.739 -6.552 0.748 1.00 97.75 267 GLU A N 1
ATOM 1989 C CA . GLU A 1 267 ? -21.068 -6.518 2.042 1.00 97.75 267 GLU A CA 1
ATOM 1990 C C . GLU A 1 267 ? -19.596 -6.170 1.847 1.00 97.75 267 GLU A C 1
ATOM 1992 O O . GLU A 1 267 ? -19.001 -6.496 0.818 1.00 97.75 267 GLU A O 1
ATOM 1997 N N . LEU A 1 268 ? -19.014 -5.500 2.838 1.00 98.19 268 LEU A N 1
ATOM 1998 C CA . LEU A 1 268 ? -17.611 -5.122 2.834 1.00 98.19 268 LEU A CA 1
ATOM 1999 C C . LEU A 1 268 ? -17.109 -5.042 4.277 1.00 98.19 268 LEU A C 1
ATOM 2001 O O . LEU A 1 268 ? -17.760 -4.448 5.133 1.00 98.19 268 LEU A O 1
ATOM 2005 N N . ALA A 1 269 ? -15.943 -5.619 4.541 1.00 97.50 269 ALA A N 1
ATOM 2006 C CA . ALA A 1 269 ? -15.297 -5.608 5.843 1.00 97.50 269 ALA A CA 1
ATOM 2007 C C . ALA A 1 269 ? -13.845 -5.141 5.725 1.00 97.50 269 ALA A C 1
ATOM 2009 O O . ALA A 1 269 ? -13.165 -5.384 4.729 1.00 97.50 269 ALA A O 1
ATOM 2010 N N . VAL A 1 270 ? -13.369 -4.467 6.768 1.00 96.94 270 VAL A N 1
ATOM 2011 C CA . VAL A 1 270 ? -11.970 -4.054 6.911 1.00 96.94 270 VAL A CA 1
ATOM 2012 C C . VAL A 1 270 ? -11.048 -5.273 6.814 1.00 96.94 270 VAL A C 1
ATOM 2014 O O . VAL A 1 270 ? -11.304 -6.291 7.453 1.00 96.94 270 VAL A O 1
ATOM 2017 N N . ALA A 1 271 ? -9.959 -5.150 6.055 1.00 96.19 271 ALA A N 1
ATOM 2018 C CA . ALA A 1 271 ? -8.912 -6.161 5.972 1.00 96.19 271 ALA A CA 1
ATOM 2019 C C . ALA A 1 271 ? -7.521 -5.529 6.084 1.00 96.19 271 ALA A C 1
ATOM 2021 O O . ALA A 1 271 ? -7.328 -4.346 5.772 1.00 96.19 271 ALA A O 1
ATOM 2022 N N . ALA A 1 272 ? -6.558 -6.326 6.546 1.00 95.31 272 ALA A N 1
ATOM 2023 C CA . ALA A 1 272 ? -5.163 -5.923 6.567 1.00 95.31 272 ALA A CA 1
ATOM 2024 C C . ALA A 1 272 ? -4.624 -5.808 5.129 1.00 95.31 272 ALA A C 1
ATOM 2026 O O . ALA A 1 272 ? -5.017 -6.595 4.270 1.00 95.31 272 ALA A O 1
ATOM 2027 N N . PRO A 1 273 ? -3.766 -4.818 4.846 1.00 95.50 273 PRO A N 1
ATOM 2028 C CA . PRO A 1 273 ? -3.035 -4.770 3.586 1.00 95.50 273 PRO A CA 1
ATOM 2029 C C . PRO A 1 273 ? -1.962 -5.881 3.503 1.00 95.50 273 PRO A C 1
ATOM 2031 O O . PRO A 1 273 ? -1.609 -6.459 4.528 1.00 95.50 273 PRO A O 1
ATOM 2034 N N . PRO A 1 274 ? -1.364 -6.134 2.322 1.00 95.06 274 PRO A N 1
ATOM 2035 C CA . PRO A 1 274 ? -0.356 -7.192 2.156 1.00 95.06 274 PRO A CA 1
ATOM 2036 C C . PRO A 1 274 ? 0.961 -6.921 2.881 1.00 95.06 274 PRO A C 1
ATOM 2038 O O . PRO A 1 274 ? 1.757 -7.826 3.128 1.00 95.06 274 PRO A O 1
ATOM 2041 N N . VAL A 1 275 ? 1.226 -5.653 3.191 1.00 91.75 275 VAL A N 1
ATOM 2042 C CA . VAL A 1 275 ? 2.422 -5.202 3.899 1.00 91.75 275 VAL A CA 1
ATOM 2043 C C . VAL A 1 275 ? 2.029 -4.214 4.994 1.00 91.75 275 VAL A C 1
ATOM 2045 O O . VAL A 1 275 ? 1.119 -3.408 4.770 1.00 91.75 275 VAL A O 1
ATOM 2048 N N . PRO A 1 276 ? 2.720 -4.229 6.152 1.00 90.12 276 PRO A N 1
ATOM 2049 C CA . PRO A 1 276 ? 2.457 -3.284 7.222 1.00 90.12 276 PRO A CA 1
ATOM 2050 C C . PRO A 1 276 ? 2.541 -1.848 6.737 1.00 90.12 276 PRO A C 1
ATOM 2052 O O . PRO A 1 276 ? 3.439 -1.475 5.981 1.00 90.12 276 PRO A O 1
ATOM 2055 N N . ARG A 1 277 ? 1.604 -1.045 7.228 1.00 87.25 277 ARG A N 1
ATOM 2056 C CA . ARG A 1 277 ? 1.565 0.377 6.931 1.00 87.25 277 ARG A CA 1
ATOM 2057 C C . ARG A 1 277 ? 2.604 1.148 7.727 1.00 87.25 277 ARG A C 1
ATOM 2059 O O . ARG A 1 277 ? 2.922 0.784 8.862 1.00 87.25 277 ARG A O 1
ATOM 2066 N N . GLY A 1 278 ? 3.090 2.228 7.133 1.00 81.50 278 GLY A N 1
ATOM 2067 C CA . GLY A 1 278 ? 3.908 3.228 7.797 1.00 81.50 278 GLY A CA 1
ATOM 2068 C C . GLY A 1 278 ? 3.096 4.102 8.760 1.00 81.50 278 GLY A C 1
ATOM 2069 O O . GLY A 1 278 ? 2.159 3.663 9.433 1.00 81.50 278 GLY A O 1
ATOM 2070 N N . GLY A 1 279 ? 3.480 5.374 8.864 1.00 76.81 279 GLY A N 1
ATOM 2071 C CA . GLY A 1 279 ? 2.820 6.345 9.741 1.00 76.81 279 GLY A CA 1
ATOM 2072 C C . GLY A 1 279 ? 1.594 7.038 9.128 1.00 76.81 279 GLY A C 1
ATOM 2073 O O . GLY A 1 279 ? 1.384 7.034 7.921 1.00 76.81 279 GLY A O 1
ATOM 2074 N N . LEU A 1 280 ? 0.824 7.758 9.958 1.00 76.88 280 LEU A N 1
ATOM 2075 C CA . LEU A 1 280 ? -0.364 8.532 9.534 1.00 76.88 280 LEU A CA 1
ATOM 2076 C C . LEU A 1 280 ? -0.108 9.570 8.426 1.00 76.88 280 LEU A C 1
ATOM 2078 O O . LEU A 1 280 ? -1.047 9.997 7.757 1.00 76.88 280 LEU A O 1
ATOM 2082 N N . ASN A 1 281 ? 1.139 10.014 8.266 1.00 71.62 281 ASN A N 1
ATOM 2083 C CA . ASN A 1 281 ? 1.526 11.014 7.268 1.00 71.62 281 ASN A CA 1
ATOM 2084 C C . ASN A 1 281 ? 1.772 10.411 5.881 1.00 71.62 281 ASN A C 1
ATOM 2086 O O . ASN A 1 281 ? 2.063 11.141 4.933 1.00 71.62 281 ASN A O 1
ATOM 2090 N N . GLU A 1 282 ? 1.715 9.090 5.770 1.00 77.56 282 GLU A N 1
ATOM 2091 C CA . GLU A 1 282 ? 2.028 8.375 4.549 1.00 77.56 282 GLU A CA 1
ATOM 2092 C C . GLU A 1 282 ? 0.746 8.114 3.768 1.00 77.56 282 GLU A C 1
ATOM 2094 O O . GLU A 1 282 ? -0.246 7.626 4.307 1.00 77.56 282 GLU A O 1
ATOM 2099 N N . MET A 1 283 ? 0.765 8.472 2.483 1.00 79.75 283 MET A N 1
ATOM 2100 C CA . MET A 1 283 ? -0.288 8.074 1.557 1.00 79.75 283 MET A CA 1
ATOM 2101 C C . MET A 1 283 ? -0.058 6.605 1.224 1.00 79.75 283 MET A C 1
ATOM 2103 O O . MET A 1 283 ? 0.827 6.260 0.429 1.00 79.75 283 MET A O 1
ATOM 2107 N N . GLU A 1 284 ? -0.808 5.754 1.912 1.00 87.88 284 GLU A N 1
ATOM 2108 C CA . GLU A 1 284 ? -0.779 4.311 1.743 1.00 87.88 284 GLU A CA 1
ATOM 2109 C C . GLU A 1 284 ? -2.202 3.790 1.560 1.00 87.88 284 GLU A C 1
ATOM 2111 O O . GLU A 1 284 ? -3.080 4.103 2.378 1.00 87.88 284 GLU A O 1
ATOM 2116 N N . PRO A 1 285 ? -2.446 2.990 0.509 1.00 94.75 285 PRO A N 1
ATOM 2117 C CA . PRO A 1 285 ? -3.754 2.406 0.292 1.00 94.75 285 PRO A CA 1
ATOM 2118 C C . PRO A 1 285 ? -4.176 1.520 1.466 1.00 94.75 285 PRO A C 1
ATOM 2120 O O . PRO A 1 285 ? -3.363 1.028 2.253 1.00 94.75 285 PRO A O 1
ATOM 2123 N N . CYS A 1 286 ? -5.477 1.291 1.586 1.00 96.12 286 CYS A N 1
ATOM 2124 C CA . CYS A 1 286 ? -6.015 0.340 2.551 1.00 96.12 286 CYS A CA 1
ATOM 2125 C C . CYS A 1 286 ? -6.946 -0.654 1.873 1.00 96.12 286 CYS A C 1
ATOM 2127 O O . CYS A 1 286 ? -7.453 -0.392 0.784 1.00 96.12 286 CYS A O 1
ATOM 2129 N N . VAL A 1 287 ? -7.134 -1.806 2.512 1.00 98.06 287 VAL A N 1
ATOM 2130 C CA . VAL A 1 287 ? -7.836 -2.940 1.914 1.00 98.06 287 VAL A CA 1
ATOM 2131 C C . VAL A 1 287 ? -9.128 -3.216 2.667 1.00 98.06 287 VAL A C 1
ATOM 2133 O O . VAL A 1 287 ? -9.229 -3.011 3.884 1.00 98.06 287 VAL A O 1
ATOM 2136 N N . ALA A 1 288 ? -10.130 -3.655 1.922 1.00 98.31 288 ALA A N 1
ATOM 2137 C CA . ALA A 1 288 ? -11.341 -4.257 2.438 1.00 98.31 288 ALA A CA 1
ATOM 2138 C C . ALA A 1 288 ? -11.709 -5.481 1.589 1.00 98.31 288 ALA A C 1
ATOM 2140 O O . ALA A 1 288 ? -11.358 -5.552 0.413 1.00 98.31 288 ALA A O 1
ATOM 2141 N N . LEU A 1 289 ? -12.402 -6.446 2.185 1.00 98.50 289 LEU A N 1
ATOM 2142 C CA . LEU A 1 289 ? -12.858 -7.667 1.522 1.00 98.50 289 LEU A CA 1
ATOM 2143 C C . LEU A 1 289 ? -14.377 -7.736 1.582 1.00 98.50 289 LEU A C 1
ATOM 2145 O O . LEU A 1 289 ? -14.969 -7.438 2.619 1.00 98.50 289 LEU A O 1
ATOM 2149 N N . GLY A 1 290 ? -15.004 -8.107 0.475 1.00 97.94 290 GLY A N 1
ATOM 2150 C CA . GLY A 1 290 ? -16.455 -8.105 0.357 1.00 97.94 290 GLY A CA 1
ATOM 2151 C C . GLY A 1 290 ? -16.975 -9.125 -0.639 1.00 97.94 290 GLY A C 1
ATOM 2152 O O . GLY A 1 290 ? -16.218 -9.951 -1.160 1.00 97.94 290 GLY A O 1
ATOM 2153 N N . ARG A 1 291 ? -18.280 -9.044 -0.900 1.00 98.38 291 ARG A N 1
ATOM 2154 C CA . ARG A 1 291 ? -18.964 -9.842 -1.920 1.00 98.38 291 ARG A CA 1
ATOM 2155 C C . ARG A 1 291 ? -19.837 -8.978 -2.808 1.00 98.38 291 ARG A C 1
ATOM 2157 O O . ARG A 1 291 ? -20.425 -8.006 -2.332 1.00 98.38 291 ARG A O 1
ATOM 2164 N N . ASP A 1 292 ? -19.919 -9.348 -4.077 1.00 96.50 292 ASP A N 1
ATOM 2165 C CA . ASP A 1 292 ? -20.876 -8.768 -5.015 1.00 96.50 292 ASP A CA 1
ATOM 2166 C C . ASP A 1 292 ? -22.278 -9.389 -4.867 1.00 96.50 292 ASP A C 1
ATOM 2168 O O . ASP A 1 292 ? -22.521 -10.260 -4.025 1.00 96.50 292 ASP A O 1
ATOM 2172 N N . ALA A 1 293 ? -23.220 -8.932 -5.696 1.00 95.75 293 ALA A N 1
ATOM 2173 C CA . ALA A 1 293 ? -24.597 -9.426 -5.701 1.00 95.75 293 ALA A CA 1
ATOM 2174 C C . ALA A 1 293 ? -24.728 -10.912 -6.092 1.00 95.75 293 ALA A C 1
ATOM 2176 O O . ALA A 1 293 ? -25.720 -11.547 -5.727 1.00 95.75 293 ALA A O 1
ATOM 2177 N N . ASP A 1 294 ? -23.737 -11.462 -6.797 1.00 95.88 294 ASP A N 1
ATOM 2178 C CA . ASP A 1 294 ? -23.666 -12.874 -7.180 1.00 95.88 294 ASP A CA 1
ATOM 2179 C C . ASP A 1 294 ? -22.971 -13.731 -6.099 1.00 95.88 294 ASP A C 1
ATOM 2181 O O . ASP A 1 294 ? -22.927 -14.961 -6.193 1.00 95.88 294 ASP A O 1
ATOM 2185 N N . GLY A 1 295 ? -22.469 -13.099 -5.032 1.00 96.00 295 GLY A N 1
ATOM 2186 C CA . GLY A 1 295 ? -21.777 -13.730 -3.912 1.00 96.00 295 GLY A CA 1
ATOM 2187 C C . GLY A 1 295 ? -20.286 -13.980 -4.152 1.00 96.00 295 GLY A C 1
ATOM 2188 O O . GLY A 1 295 ? -19.643 -14.620 -3.306 1.00 96.00 295 GLY A O 1
ATOM 2189 N N . ALA A 1 296 ? -19.727 -13.495 -5.265 1.00 96.06 296 ALA A N 1
ATOM 2190 C CA . ALA A 1 296 ? -18.312 -13.636 -5.579 1.00 96.06 296 ALA A CA 1
ATOM 2191 C C . ALA A 1 296 ? -17.468 -12.753 -4.656 1.00 96.06 296 ALA A C 1
ATOM 2193 O O . ALA A 1 296 ? -17.825 -11.615 -4.357 1.00 96.06 296 ALA A O 1
ATOM 2194 N N . GLU A 1 297 ? -16.345 -13.290 -4.179 1.00 97.81 297 GLU A N 1
ATOM 2195 C CA . GLU A 1 297 ? -15.448 -12.554 -3.290 1.00 97.81 297 GLU A CA 1
ATOM 2196 C C . GLU A 1 297 ? -14.631 -11.528 -4.072 1.00 97.81 297 GLU A C 1
ATOM 2198 O O . GLU A 1 297 ? -14.001 -11.855 -5.076 1.00 97.81 297 GLU A O 1
ATOM 2203 N N . VAL A 1 298 ? -14.594 -10.298 -3.567 1.00 98.12 298 VAL A N 1
ATOM 2204 C CA . VAL A 1 298 ? -13.892 -9.171 -4.186 1.00 98.12 298 VAL A CA 1
ATOM 2205 C C . VAL A 1 298 ? -13.007 -8.500 -3.142 1.00 98.12 298 VAL A C 1
ATOM 2207 O O . VAL A 1 298 ? -13.418 -8.295 -1.997 1.00 98.12 298 VAL A O 1
ATOM 2210 N N . ALA A 1 299 ? -11.776 -8.165 -3.525 1.00 98.50 299 ALA A N 1
ATOM 2211 C CA . ALA A 1 299 ? -10.924 -7.281 -2.740 1.00 98.50 299 ALA A CA 1
ATOM 2212 C C . ALA A 1 299 ? -11.108 -5.836 -3.212 1.00 98.50 299 ALA A C 1
ATOM 2214 O O . ALA A 1 299 ? -11.194 -5.563 -4.406 1.00 98.50 299 ALA A O 1
ATOM 2215 N N . VAL A 1 300 ? -11.138 -4.895 -2.278 1.00 98.69 300 VAL A N 1
ATOM 2216 C CA . VAL A 1 300 ? -11.226 -3.465 -2.569 1.00 98.69 300 VAL A CA 1
ATOM 2217 C C . VAL A 1 300 ? -9.964 -2.789 -2.064 1.00 98.69 300 VAL A C 1
ATOM 2219 O O . VAL A 1 300 ? -9.679 -2.816 -0.867 1.00 98.69 300 VAL A O 1
ATOM 2222 N N . VAL A 1 301 ? -9.221 -2.159 -2.971 1.00 98.50 301 VAL A N 1
ATOM 2223 C CA . VAL A 1 301 ? -8.085 -1.295 -2.637 1.00 98.50 301 VAL A CA 1
ATOM 2224 C C . VAL A 1 301 ? -8.556 0.144 -2.672 1.00 98.50 301 VAL A C 1
ATOM 2226 O O . VAL A 1 301 ? -8.952 0.647 -3.719 1.00 98.50 301 VAL A O 1
ATOM 2229 N N . VAL A 1 302 ? -8.500 0.816 -1.529 1.00 98.06 302 VAL A N 1
ATOM 2230 C CA . VAL A 1 302 ? -8.948 2.198 -1.383 1.00 98.06 302 VAL A CA 1
ATOM 2231 C C . VAL A 1 302 ? -7.744 3.127 -1.337 1.00 98.06 302 VAL A C 1
ATOM 2233 O O . VAL A 1 302 ? -6.865 2.958 -0.489 1.00 98.06 302 VAL A O 1
ATOM 2236 N N . SER A 1 303 ? -7.721 4.120 -2.224 1.00 96.62 303 SER A N 1
ATOM 2237 C CA . SER A 1 303 ? -6.644 5.109 -2.328 1.00 96.62 303 SER A CA 1
ATOM 2238 C C . SER A 1 303 ? -7.180 6.540 -2.438 1.00 96.62 303 SER A C 1
ATOM 2240 O O . SER A 1 303 ? -8.367 6.763 -2.682 1.00 96.62 303 SER A O 1
ATOM 2242 N N . SER A 1 304 ? -6.307 7.528 -2.239 1.00 93.94 304 SER A N 1
ATOM 2243 C CA . SER A 1 304 ? -6.613 8.941 -2.440 1.00 93.94 304 SER A CA 1
ATOM 2244 C C . SER A 1 304 ? -5.408 9.703 -2.990 1.00 93.94 304 SER A C 1
ATOM 2246 O O . SER A 1 304 ? -4.258 9.392 -2.695 1.00 93.94 304 SER A O 1
ATOM 2248 N N . GLY A 1 305 ? -5.675 10.763 -3.749 1.00 92.25 305 GLY A N 1
ATOM 2249 C CA . GLY A 1 305 ? -4.643 11.547 -4.416 1.00 92.25 305 GLY A CA 1
ATOM 2250 C C . GLY A 1 305 ? -3.964 10.806 -5.570 1.00 92.25 305 GLY A C 1
ATOM 2251 O O . GLY A 1 305 ? -4.437 9.781 -6.054 1.00 92.25 305 GLY A O 1
ATOM 2252 N N . VAL A 1 306 ? -2.854 11.375 -6.040 1.00 90.44 306 VAL A N 1
ATOM 2253 C CA . VAL A 1 306 ? -2.079 10.830 -7.158 1.00 90.44 306 VAL A CA 1
ATOM 2254 C C . VAL A 1 306 ? -0.911 10.026 -6.605 1.00 90.44 306 VAL A C 1
ATOM 2256 O O . VAL A 1 306 ? 0.033 10.599 -6.061 1.00 90.44 306 VAL A O 1
ATOM 2259 N N . ASP A 1 307 ? -0.974 8.711 -6.781 1.00 90.00 307 ASP A N 1
ATOM 2260 C CA . ASP A 1 307 ? 0.055 7.763 -6.366 1.00 90.00 307 ASP A CA 1
ATOM 2261 C C . ASP A 1 307 ? 0.313 6.751 -7.486 1.00 90.00 307 ASP A C 1
ATOM 2263 O O . ASP A 1 307 ? -0.540 5.921 -7.795 1.00 90.00 307 ASP A O 1
ATOM 2267 N N . LEU A 1 308 ? 1.492 6.823 -8.108 1.00 88.44 308 LEU A N 1
ATOM 2268 C CA . LEU A 1 308 ? 1.862 5.896 -9.180 1.00 88.44 308 LEU A CA 1
ATOM 2269 C C . LEU A 1 308 ? 2.172 4.489 -8.647 1.00 88.44 308 LEU A C 1
ATOM 2271 O O . LEU A 1 308 ? 2.011 3.526 -9.392 1.00 88.44 308 LEU A O 1
ATOM 2275 N N . ASP A 1 309 ? 2.554 4.343 -7.374 1.00 91.50 309 ASP A N 1
ATOM 2276 C CA . ASP A 1 309 ? 2.811 3.034 -6.757 1.00 91.50 309 ASP A CA 1
ATOM 2277 C C . ASP A 1 309 ? 1.561 2.373 -6.165 1.00 91.50 309 ASP A C 1
ATOM 2279 O O . ASP A 1 309 ? 1.647 1.270 -5.621 1.00 91.50 309 ASP A O 1
ATOM 2283 N N . LEU A 1 310 ? 0.385 2.983 -6.351 1.00 94.94 310 LEU A N 1
ATOM 2284 C CA . LEU A 1 310 ? -0.898 2.333 -6.088 1.00 94.94 310 LEU A CA 1
ATOM 2285 C C . LEU A 1 310 ? -1.009 1.006 -6.846 1.00 94.94 310 LEU A C 1
ATOM 2287 O O . LEU A 1 310 ? -1.432 0.005 -6.282 1.00 94.94 310 LEU A O 1
ATOM 2291 N N . VAL A 1 311 ? -0.621 0.976 -8.120 1.00 95.81 311 VAL A N 1
ATOM 2292 C CA . VAL A 1 311 ? -0.812 -0.205 -8.973 1.00 95.81 311 VAL A CA 1
ATOM 2293 C C . VAL A 1 311 ? 0.105 -1.376 -8.569 1.00 95.81 311 VAL A C 1
ATOM 2295 O O . VAL A 1 311 ? -0.401 -2.480 -8.376 1.00 95.81 311 VAL A O 1
ATOM 2298 N N . PRO A 1 312 ? 1.412 -1.176 -8.315 1.00 95.88 312 PRO A N 1
ATOM 2299 C CA . PRO A 1 312 ? 2.248 -2.177 -7.648 1.00 95.88 312 PRO A CA 1
ATOM 2300 C C . PRO A 1 312 ? 1.702 -2.683 -6.301 1.00 95.88 312 PRO A C 1
ATOM 2302 O O . PRO A 1 312 ? 1.874 -3.855 -5.977 1.00 95.88 312 PRO A O 1
ATOM 2305 N N . PHE A 1 313 ? 1.037 -1.834 -5.510 1.00 96.19 313 PHE A N 1
ATOM 2306 C CA . PHE A 1 313 ? 0.356 -2.277 -4.288 1.00 96.19 313 PHE A CA 1
ATOM 2307 C C . PHE A 1 313 ? -0.868 -3.158 -4.600 1.00 96.19 313 PHE A C 1
ATOM 2309 O O . PHE A 1 313 ? -1.065 -4.189 -3.964 1.00 96.19 313 PHE A O 1
ATOM 2316 N N . VAL A 1 314 ? -1.666 -2.795 -5.610 1.00 97.44 314 VAL A N 1
ATOM 2317 C CA . VAL A 1 314 ? -2.808 -3.594 -6.093 1.00 97.44 314 VAL A CA 1
ATOM 2318 C C . VAL A 1 314 ? -2.362 -4.980 -6.568 1.00 97.44 314 VAL A C 1
ATOM 2320 O O . VAL A 1 314 ? -3.057 -5.961 -6.308 1.00 97.44 314 VAL A O 1
ATOM 2323 N N . ALA A 1 315 ? -1.189 -5.083 -7.196 1.00 95.69 315 ALA A N 1
ATOM 2324 C CA . ALA A 1 315 ? -0.590 -6.360 -7.573 1.00 95.69 315 ALA A CA 1
ATOM 2325 C C . ALA A 1 315 ? -0.325 -7.273 -6.358 1.00 95.69 315 ALA A C 1
ATOM 2327 O O . ALA A 1 315 ? -0.688 -8.449 -6.394 1.00 95.69 315 ALA A O 1
ATOM 2328 N N . ASP A 1 316 ? 0.228 -6.736 -5.261 1.00 96.62 316 ASP A N 1
ATOM 2329 C CA . ASP A 1 316 ? 0.409 -7.497 -4.013 1.00 96.62 316 ASP A CA 1
ATOM 2330 C C . ASP A 1 316 ? -0.950 -7.961 -3.442 1.00 96.62 316 ASP A C 1
ATOM 2332 O O . ASP A 1 316 ? -1.079 -9.122 -3.063 1.00 96.62 316 ASP A O 1
ATOM 2336 N N . VAL A 1 317 ? -1.982 -7.103 -3.444 1.00 97.56 317 VAL A N 1
ATOM 2337 C CA . VAL A 1 317 ? -3.338 -7.455 -2.959 1.00 97.56 317 VAL A CA 1
ATOM 2338 C C . VAL A 1 317 ? -3.959 -8.572 -3.789 1.00 97.56 317 VAL A C 1
ATOM 2340 O O . VAL A 1 317 ? -4.517 -9.524 -3.241 1.00 97.56 317 VAL A O 1
ATOM 2343 N N . ARG A 1 318 ? -3.846 -8.488 -5.118 1.00 95.62 318 ARG A N 1
ATOM 2344 C CA . ARG A 1 318 ? -4.327 -9.540 -6.017 1.00 95.62 318 ARG A CA 1
ATOM 2345 C C . ARG A 1 318 ? -3.621 -10.864 -5.729 1.00 95.62 318 ARG A C 1
ATOM 2347 O O . ARG A 1 318 ? -4.282 -11.896 -5.672 1.00 95.62 318 ARG A O 1
ATOM 2354 N N . ARG A 1 319 ? -2.300 -10.833 -5.527 1.00 94.25 319 ARG A N 1
ATOM 2355 C CA . ARG A 1 319 ? -1.494 -12.025 -5.234 1.00 94.25 319 ARG A CA 1
ATOM 2356 C C . ARG A 1 319 ? -1.809 -12.630 -3.867 1.00 94.25 319 ARG A C 1
ATOM 2358 O O . ARG A 1 319 ? -1.801 -13.848 -3.740 1.00 94.25 319 ARG A O 1
ATOM 2365 N N . GLU A 1 320 ? -2.074 -11.805 -2.859 1.00 96.12 320 GLU A N 1
ATOM 2366 C CA . GLU A 1 320 ? -2.428 -12.268 -1.514 1.00 96.12 320 GLU A CA 1
ATOM 2367 C C . GLU A 1 320 ? -3.782 -12.984 -1.488 1.00 96.12 320 GLU A C 1
ATOM 2369 O O . GLU A 1 320 ? -3.952 -13.993 -0.805 1.00 96.12 320 GLU A O 1
ATOM 2374 N N . HIS A 1 321 ? -4.758 -12.447 -2.216 1.00 95.00 321 HIS A N 1
ATOM 2375 C CA . HIS A 1 321 ? -6.154 -12.835 -2.056 1.00 95.00 321 HIS A CA 1
ATOM 2376 C C . HIS A 1 321 ? -6.730 -13.682 -3.191 1.00 95.00 321 HIS A C 1
ATOM 2378 O O . HIS A 1 321 ? -7.851 -14.171 -3.026 1.00 95.00 321 HIS A O 1
ATOM 2384 N N . ASP A 1 322 ? -6.001 -13.812 -4.304 1.00 93.75 322 ASP A N 1
ATOM 2385 C CA . ASP A 1 322 ? -6.361 -14.573 -5.510 1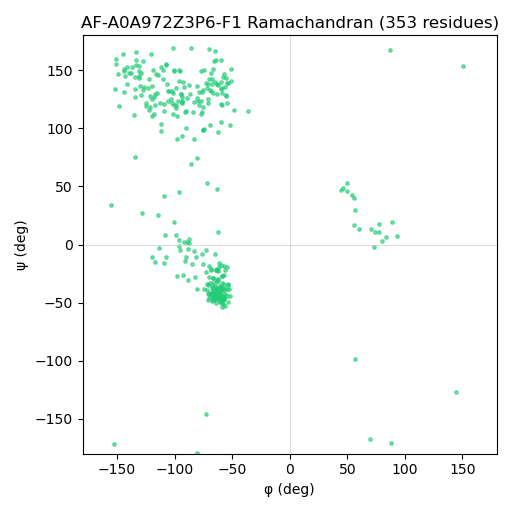.00 93.75 322 ASP A CA 1
ATOM 2386 C C . ASP A 1 322 ? -7.816 -14.348 -5.962 1.00 93.75 322 ASP A C 1
ATOM 2388 O O . ASP A 1 322 ? -8.591 -15.275 -6.192 1.00 93.75 322 ASP A O 1
ATOM 2392 N N . ARG A 1 323 ? -8.227 -13.076 -6.016 1.00 94.12 323 ARG A N 1
ATOM 2393 C CA . ARG A 1 323 ? -9.601 -12.666 -6.337 1.00 94.12 323 ARG A CA 1
ATOM 2394 C C . ARG A 1 323 ? -9.635 -11.368 -7.144 1.00 94.12 323 ARG A C 1
ATOM 2396 O O . ARG A 1 323 ? -8.627 -10.653 -7.163 1.00 94.12 323 ARG A O 1
ATOM 2403 N N . PRO A 1 324 ? -10.768 -11.035 -7.793 1.00 96.75 324 PRO A N 1
ATOM 2404 C CA . PRO A 1 324 ? -10.931 -9.750 -8.454 1.00 96.75 324 PRO A CA 1
ATOM 2405 C C . PRO A 1 324 ? -10.689 -8.576 -7.502 1.00 96.75 324 PRO A C 1
ATOM 2407 O O . PRO A 1 324 ? -11.055 -8.632 -6.324 1.00 96.75 324 PRO A O 1
ATOM 2410 N N . VAL A 1 325 ? -10.083 -7.509 -8.023 1.00 98.38 325 VAL A N 1
ATOM 2411 C CA . VAL A 1 325 ? -9.751 -6.309 -7.255 1.00 98.38 325 VAL A CA 1
ATOM 2412 C C . VAL A 1 325 ? -10.448 -5.084 -7.836 1.00 98.38 325 VAL A C 1
ATOM 2414 O O . VAL A 1 325 ? -10.261 -4.744 -9.002 1.00 98.38 325 VAL A O 1
ATOM 2417 N N . VAL A 1 326 ? -11.194 -4.373 -6.995 1.00 98.25 326 VAL A N 1
ATOM 2418 C CA . VAL A 1 326 ? -11.722 -3.040 -7.301 1.00 98.25 326 VAL A CA 1
ATOM 2419 C C . VAL A 1 326 ? -10.814 -1.997 -6.661 1.00 98.25 326 VAL A C 1
ATOM 2421 O O . VAL A 1 326 ? -10.643 -1.957 -5.444 1.00 98.25 326 VAL A O 1
ATOM 2424 N N . VAL A 1 327 ? -10.234 -1.120 -7.472 1.00 98.25 327 VAL A N 1
ATOM 2425 C CA . VAL A 1 327 ? -9.451 0.031 -7.021 1.00 98.25 327 VAL A CA 1
ATOM 2426 C C . VAL A 1 327 ? -10.392 1.221 -6.867 1.00 98.25 327 VAL A C 1
ATOM 2428 O O . VAL A 1 327 ? -10.764 1.860 -7.850 1.00 98.25 327 VAL A O 1
ATOM 2431 N N . ALA A 1 328 ? -10.793 1.516 -5.634 1.00 98.25 328 ALA A N 1
ATOM 2432 C CA . ALA A 1 328 ? -11.700 2.605 -5.303 1.00 98.25 328 ALA A CA 1
ATOM 2433 C C . ALA A 1 328 ? -10.922 3.875 -4.931 1.00 98.25 328 ALA A C 1
ATOM 2435 O O . ALA A 1 328 ? -10.106 3.886 -4.007 1.00 98.25 328 ALA A O 1
ATOM 2436 N N . LEU A 1 329 ? -11.187 4.970 -5.638 1.00 97.12 329 LEU A N 1
ATOM 2437 C CA . LEU A 1 329 ? -10.542 6.262 -5.404 1.00 97.12 329 LEU A CA 1
ATOM 2438 C C . LEU A 1 329 ? -11.477 7.412 -5.790 1.00 97.12 329 LEU A C 1
ATOM 2440 O O . LEU A 1 329 ? -12.376 7.204 -6.606 1.00 97.12 329 LEU A O 1
ATOM 2444 N N . PRO A 1 330 ? -11.318 8.625 -5.230 1.00 96.19 330 PRO A N 1
ATOM 2445 C CA . PRO A 1 330 ? -12.154 9.758 -5.609 1.00 96.19 330 PRO A CA 1
ATOM 2446 C C . PRO A 1 330 ? -12.150 9.981 -7.124 1.00 96.19 330 PRO A C 1
ATOM 2448 O O . PRO A 1 330 ? -11.089 9.929 -7.738 1.00 96.19 330 PRO A O 1
ATOM 2451 N N . ALA A 1 331 ? -13.294 10.292 -7.740 1.00 95.81 331 ALA A N 1
ATOM 2452 C CA . ALA A 1 331 ? -13.387 10.416 -9.202 1.00 95.81 331 ALA A CA 1
ATOM 2453 C C . ALA A 1 331 ? -12.354 11.392 -9.806 1.00 95.81 331 ALA A C 1
ATOM 2455 O O . ALA A 1 331 ? -11.813 11.147 -10.881 1.00 95.81 331 ALA A O 1
ATOM 2456 N N . ARG A 1 332 ? -12.016 12.467 -9.081 1.00 95.12 332 ARG A N 1
ATOM 2457 C CA . ARG A 1 332 ? -10.977 13.445 -9.466 1.00 95.12 332 ARG A CA 1
ATOM 2458 C C . ARG A 1 332 ? -9.539 12.905 -9.436 1.00 95.12 332 ARG A C 1
ATOM 2460 O O . ARG A 1 332 ? -8.664 13.504 -10.051 1.00 95.12 332 ARG A O 1
ATOM 2467 N N . ASP A 1 333 ? -9.298 11.840 -8.677 1.00 95.94 333 ASP A N 1
ATOM 2468 C CA . ASP A 1 333 ? -7.989 11.206 -8.514 1.00 95.94 333 ASP A CA 1
ATOM 2469 C C . ASP A 1 333 ? -7.787 10.104 -9.581 1.00 95.94 333 ASP A C 1
ATOM 2471 O O . ASP A 1 333 ? -6.670 9.620 -9.774 1.00 95.94 333 ASP A O 1
ATOM 2475 N N . ARG A 1 334 ? -8.846 9.733 -10.327 1.00 95.31 334 ARG A N 1
ATOM 2476 C CA . ARG A 1 334 ? -8.775 8.794 -11.454 1.00 95.31 334 ARG A CA 1
ATOM 2477 C C . ARG A 1 334 ? -8.141 9.480 -12.657 1.00 95.31 334 ARG A C 1
ATOM 2479 O O . ARG A 1 334 ? -8.798 10.222 -13.385 1.00 95.31 334 ARG A O 1
ATOM 2486 N N . LEU A 1 335 ? -6.857 9.225 -12.868 1.00 94.56 335 LEU A N 1
ATOM 2487 C CA . LEU A 1 335 ? -6.118 9.731 -14.020 1.00 94.56 335 LEU A CA 1
ATOM 2488 C C . LEU A 1 335 ? -5.982 8.644 -15.098 1.00 94.56 335 LEU A C 1
ATOM 2490 O O . LEU A 1 335 ? -5.855 7.475 -14.738 1.00 94.56 335 LEU A O 1
ATOM 2494 N N . PRO A 1 336 ? -5.899 9.008 -16.395 1.00 94.81 336 PRO A N 1
ATOM 2495 C CA . PRO A 1 336 ? -5.718 8.035 -17.479 1.00 94.81 336 PRO A CA 1
ATOM 2496 C C . PRO A 1 336 ? -4.530 7.089 -17.269 1.00 94.81 336 PRO A C 1
ATOM 2498 O O . PRO A 1 336 ? -4.637 5.893 -17.506 1.00 94.81 336 PRO A O 1
ATOM 2501 N N . ILE A 1 337 ? -3.420 7.604 -16.726 1.00 93.56 337 ILE A N 1
ATOM 2502 C CA . ILE A 1 337 ? -2.232 6.793 -16.431 1.00 93.56 337 ILE A CA 1
ATOM 2503 C C . ILE A 1 337 ? -2.503 5.693 -15.393 1.00 93.56 337 ILE A C 1
ATOM 2505 O O . ILE A 1 337 ? -1.874 4.645 -15.439 1.00 93.56 337 ILE A O 1
ATOM 2509 N N . THR A 1 338 ? -3.438 5.904 -14.462 1.00 93.94 338 THR A N 1
ATOM 2510 C CA . THR A 1 338 ? -3.825 4.877 -13.487 1.00 93.94 338 THR A CA 1
ATOM 2511 C C . THR A 1 338 ? -4.557 3.733 -14.181 1.00 93.94 338 THR A C 1
ATOM 2513 O O . THR A 1 338 ? -4.264 2.575 -13.902 1.00 93.94 338 THR A O 1
ATOM 2516 N N . ASP A 1 339 ? -5.467 4.048 -15.109 1.00 94.06 339 ASP A N 1
ATOM 2517 C CA . ASP A 1 339 ? -6.181 3.046 -15.908 1.00 94.06 339 ASP A CA 1
ATOM 2518 C C . ASP A 1 339 ? -5.211 2.260 -16.813 1.00 94.06 339 ASP A C 1
ATOM 2520 O O . ASP A 1 339 ? -5.278 1.034 -16.868 1.00 94.06 339 ASP A O 1
ATOM 2524 N N . GLU A 1 340 ? -4.263 2.949 -17.462 1.00 94.75 340 GLU A N 1
ATOM 2525 C CA . GLU A 1 340 ? -3.210 2.329 -18.284 1.00 94.75 340 GLU A CA 1
ATOM 2526 C C . GLU A 1 340 ? -2.325 1.374 -17.468 1.00 94.75 340 GLU A C 1
ATOM 2528 O O . GLU A 1 340 ? -2.055 0.256 -17.901 1.00 94.75 340 GLU A O 1
ATOM 2533 N N . LEU A 1 341 ? -1.898 1.787 -16.271 1.00 95.31 341 LEU A N 1
ATOM 2534 C CA . LEU A 1 341 ? -1.089 0.949 -15.386 1.00 95.31 341 LEU A CA 1
ATOM 2535 C C . LEU A 1 341 ? -1.871 -0.259 -14.860 1.00 95.31 341 LEU A C 1
ATOM 2537 O O . LEU A 1 341 ? -1.320 -1.353 -14.797 1.00 95.31 341 LEU A O 1
ATOM 2541 N N . VAL A 1 342 ? -3.142 -0.087 -14.482 1.00 95.44 342 VAL A N 1
ATOM 2542 C CA . VAL A 1 342 ? -3.985 -1.204 -14.024 1.00 95.44 342 VAL A CA 1
ATOM 2543 C C . VAL A 1 342 ? -4.216 -2.216 -15.140 1.00 95.44 342 VAL A C 1
ATOM 2545 O O . VAL A 1 342 ? -4.170 -3.416 -14.876 1.00 95.44 342 VAL A O 1
ATOM 2548 N N . ALA A 1 343 ? -4.386 -1.759 -16.382 1.00 94.50 343 ALA A N 1
ATOM 2549 C CA . ALA A 1 343 ? -4.524 -2.649 -17.531 1.00 94.50 343 ALA A CA 1
ATOM 2550 C C . ALA A 1 343 ? -3.309 -3.574 -17.713 1.00 94.50 343 ALA A C 1
ATOM 2552 O O . ALA A 1 343 ? -3.480 -4.687 -18.203 1.00 94.50 343 ALA A O 1
ATOM 2553 N N . LEU A 1 344 ? -2.114 -3.163 -17.265 1.00 94.81 344 LEU A N 1
ATOM 2554 C CA . LEU A 1 344 ? -0.930 -4.021 -17.286 1.00 94.81 344 LEU A CA 1
ATOM 2555 C C . LEU A 1 344 ? -0.993 -5.183 -16.288 1.00 94.81 344 LEU A C 1
ATOM 2557 O O . LEU A 1 344 ? -0.229 -6.115 -16.459 1.00 94.81 344 LEU A O 1
ATOM 2561 N N . ILE A 1 345 ? -1.837 -5.167 -15.251 1.00 94.19 345 ILE A N 1
ATOM 2562 C CA . ILE A 1 345 ? -1.988 -6.324 -14.344 1.00 94.19 345 ILE A CA 1
ATOM 2563 C C . ILE A 1 345 ? -2.818 -7.444 -15.013 1.00 94.19 345 ILE A C 1
ATOM 2565 O O . ILE A 1 345 ? -2.820 -8.593 -14.566 1.00 94.19 345 ILE A O 1
ATOM 2569 N N . GLY A 1 346 ? -3.547 -7.127 -16.084 1.00 85.94 346 GLY A N 1
ATOM 2570 C CA . GLY A 1 346 ? -4.428 -8.057 -16.780 1.00 85.94 346 GLY A CA 1
ATOM 2571 C C . GLY A 1 346 ? -5.854 -8.099 -16.204 1.00 85.94 346 GLY A C 1
ATOM 2572 O O . GLY A 1 346 ? -6.240 -7.270 -15.374 1.00 85.94 346 GLY A O 1
ATOM 2573 N N . PRO A 1 347 ? -6.692 -9.052 -16.654 1.00 89.44 347 PRO A N 1
ATOM 2574 C CA . PRO A 1 347 ? -8.117 -9.078 -16.329 1.00 89.44 347 PRO A CA 1
ATOM 2575 C C . PRO A 1 347 ? -8.369 -9.338 -14.840 1.00 89.44 347 PRO A C 1
ATOM 2577 O O . PRO A 1 347 ? -7.607 -10.048 -14.184 1.00 89.44 347 PRO A O 1
ATOM 2580 N N . GLY A 1 348 ? -9.487 -8.816 -14.327 1.00 92.06 348 GLY A N 1
ATOM 2581 C CA . GLY A 1 348 ? -9.901 -8.986 -12.929 1.00 92.06 348 GLY A CA 1
ATOM 2582 C C . GLY A 1 348 ? -9.443 -7.868 -11.991 1.00 92.06 348 GLY A C 1
ATOM 2583 O O . GLY A 1 348 ? -9.647 -7.982 -10.788 1.00 92.06 348 GLY A O 1
ATOM 2584 N N . VAL A 1 349 ? -8.857 -6.790 -12.517 1.00 96.75 349 VAL A N 1
ATOM 2585 C CA . VAL A 1 349 ? -8.608 -5.554 -11.768 1.00 96.75 349 VAL A CA 1
ATOM 2586 C C . VAL A 1 349 ? -9.307 -4.400 -12.475 1.00 96.75 349 VAL A C 1
ATOM 2588 O O . VAL A 1 349 ? -9.116 -4.201 -13.673 1.00 96.75 349 VAL A O 1
ATOM 2591 N N . GLU A 1 350 ? -10.116 -3.634 -11.748 1.00 95.44 350 GLU A N 1
ATOM 2592 C CA . GLU A 1 350 ? -10.822 -2.474 -12.297 1.00 95.44 350 GLU A CA 1
ATOM 2593 C C . GLU A 1 350 ? -10.661 -1.230 -11.424 1.00 95.44 350 GLU A C 1
ATOM 2595 O O . GLU A 1 350 ? -10.546 -1.320 -10.204 1.00 95.44 350 GLU A O 1
ATOM 2600 N N . VAL A 1 351 ? -10.669 -0.049 -12.047 1.00 96.69 351 VAL A N 1
ATOM 2601 C CA . VAL A 1 351 ? -10.613 1.238 -11.340 1.00 96.69 351 VAL A CA 1
ATOM 2602 C C . VAL A 1 351 ? -11.995 1.866 -11.286 1.00 96.69 351 VAL A C 1
ATOM 2604 O O . VAL A 1 351 ? -12.678 2.013 -12.306 1.00 96.69 351 VAL A O 1
ATOM 2607 N N . ARG A 1 352 ? -12.376 2.318 -10.094 1.00 96.56 352 ARG A N 1
ATOM 2608 C CA . ARG A 1 352 ? -13.663 2.940 -9.819 1.00 96.56 352 ARG A CA 1
ATOM 2609 C C . ARG A 1 352 ? -13.492 4.311 -9.184 1.00 96.56 352 ARG A C 1
ATOM 2611 O O . ARG A 1 352 ? -12.927 4.455 -8.102 1.00 96.56 352 ARG A O 1
ATOM 2618 N N . GLY A 1 353 ? -14.012 5.318 -9.883 1.00 96.00 353 GLY A N 1
ATOM 2619 C CA . GLY A 1 353 ? -14.142 6.669 -9.353 1.00 96.00 353 GLY A CA 1
ATOM 2620 C C . GLY A 1 353 ? -15.357 6.748 -8.434 1.00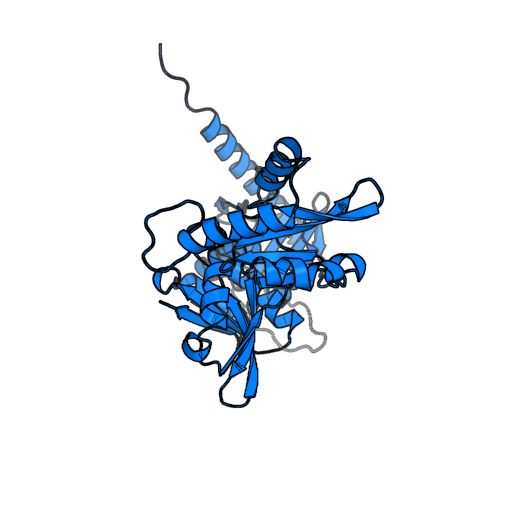 96.00 353 GLY A C 1
ATOM 2621 O O . GLY A 1 353 ? -16.465 6.491 -8.895 1.00 96.00 353 GLY A O 1
ATOM 2622 N N . ILE A 1 354 ? -15.151 7.099 -7.168 1.00 93.50 354 ILE A N 1
ATOM 2623 C CA . ILE A 1 354 ? -16.212 7.280 -6.168 1.00 93.50 354 ILE A CA 1
ATOM 2624 C C . ILE A 1 354 ? -16.365 8.762 -5.810 1.00 93.50 354 ILE A C 1
ATOM 2626 O O . ILE A 1 354 ? -15.382 9.509 -5.830 1.00 93.50 354 ILE A O 1
ATOM 2630 N N . GLY A 1 355 ? -17.578 9.172 -5.435 1.00 81.06 355 GLY A N 1
ATOM 2631 C CA . GLY A 1 355 ? -17.880 10.552 -5.034 1.00 81.06 355 GLY A CA 1
ATOM 2632 C C . GLY A 1 355 ? -18.285 11.443 -6.193 1.00 81.06 355 GLY A C 1
ATOM 2633 O O . GLY A 1 355 ? -17.382 11.879 -6.946 1.00 81.06 355 GLY A O 1
#

Mean predicted aligned error: 7.73 Å

Foldseek 3Di:
DDDDDDPVVVVVVVQLVVLVVLQQLLVCLAVVHGLPFDKDADPQTIKTKGFPPDPDDPDPVPDDDDPPDRFIEIEGEGDDDDPDDSLQVLLVQVLVCVVVVGQAYEYEYQPCQQSSQLLQVLFPRHYWYFYDDPSYTDGDHHDDQDDQDAADPLQCVCVVLLVVLPFDWDAASNWTFTHALQFTQWTWDQDPVRHIDIQGGGWDVRSVVCCVPPVPDDPSVRSSVSNVVLNQQCDPPHDDDPSNVWRVLSNVLSVCQVPVVLVQFPHKAFDYFSDDDDTRVDQDWGWIWGAHPVRFIEIETGGEAARSCSLSSVSSVCVVPVAAYEYEYAQVRDDPSVVVSNCRSPPRYYYDHGD

pLDDT: mean 87.0, std 14.52, range [35.06, 98.69]

Solvent-accessible surface area (backbone atoms only — not comparable to full-atom values): 19576 Å² total; per-residue (Å²): 137,84,80,93,76,65,71,69,61,53,52,52,54,52,47,48,54,51,42,44,54,48,46,36,52,37,50,15,55,68,72,72,47,83,60,89,49,64,70,44,80,44,101,53,33,25,35,36,51,38,72,40,87,59,72,66,72,80,75,62,97,74,84,67,95,72,79,72,58,84,38,27,38,25,38,32,38,48,43,73,62,94,84,47,55,51,66,64,37,59,24,57,50,49,60,49,29,58,76,68,65,35,61,31,39,38,39,35,25,86,54,52,35,24,57,44,26,44,35,32,71,45,37,77,57,48,49,48,35,26,32,66,54,96,60,44,71,41,82,46,64,58,44,77,80,66,82,69,50,75,59,51,70,73,51,58,69,46,50,64,62,33,44,76,34,68,25,49,78,44,70,42,64,32,40,41,32,22,22,51,67,42,36,55,40,26,37,48,43,69,40,99,84,70,46,65,42,76,42,47,29,68,43,70,72,40,23,55,51,38,54,76,74,45,74,89,57,62,58,62,67,51,37,30,51,51,39,56,54,51,54,69,41,57,43,89,91,43,72,95,48,72,78,57,67,48,43,52,17,34,32,51,44,45,52,35,45,78,43,22,60,83,75,62,22,74,42,42,41,88,42,56,55,66,60,86,78,83,59,69,89,53,93,61,67,38,32,30,44,31,24,33,89,88,64,50,63,34,38,35,41,20,39,65,62,90,59,58,41,51,48,47,50,50,39,43,44,36,68,75,64,75,42,38,33,40,38,38,28,42,39,90,47,64,44,72,68,56,56,57,54,39,56,32,54,40,90,58,53,48,82,41,64,40,127

Secondary structure (DSSP, 8-state):
------HHHHHHHHHHHHHHHHHHHHHHHHHTS----EEEEETTEEEEEEE---------TT---------EEEEEEE---TT--GGG-HHHHHHHHHHTT-SEEEEE-SSSHHHHHHHHTT-SS-EEEEEEETTEEEEPPPPPPPPPPPPPHHHHTTHHHHHHTTPEEEEETTEEEEEETTEEEEEEEE-TTS-EEEEESSSHHHHHHHHHH-TTS-HHHHHHHHHHHHHHHSSTTPPP-GGGTSSHHHHHHHHHHH-GGGGTEEEEEEE--SS----TTS---EEEEEEETT--EEEEEE--S--TTHHHHHHHHHHHH-S-EEEEEEGGG--HHHHHHHHTT-TTEEEEEE-

Sequence (355 aa):
MAGERPQLDESATRRARLLDAQLRGLISEHRGVPAEAASAPLPIGAGVIVASDDGRDFASDDGRDVASDDGRDAWVLVDGHGGARPARALGPALAWAIRQEASRLNIISAVDGGVLARRAACFDLPVEVWFPQERELLPVVEEPLPVPPEAVAAHLAFADEIADAGADLVVEHGVVTGEVHGLEVCRVVDGNDGVARLEVGVGAQDRDAFGLLHGDQPPADALARVVAHVAQQRVPDAPQHPLNRIARERLLRWLLVRDPGVVDLTELAVAAPPVPRGGLNEMEPCVALGRDADGAEVAVVVSSGVDLDLVPFVADVRREHDRPVVVALPARDRLPITDELVALIGPGVEVRGIG